Protein AF-A0A9D6D8W1-F1 (afdb_monomer_lite)

Structure (mmCIF, N/CA/C/O backbone):
data_AF-A0A9D6D8W1-F1
#
_entry.id   AF-A0A9D6D8W1-F1
#
loop_
_atom_site.group_PDB
_atom_site.id
_atom_site.type_symbol
_atom_site.label_atom_id
_atom_site.label_alt_id
_atom_site.label_comp_id
_atom_site.label_asym_id
_atom_site.label_entity_id
_atom_site.label_seq_id
_atom_site.pdbx_PDB_ins_code
_atom_site.Cartn_x
_atom_site.Cartn_y
_atom_site.Cartn_z
_atom_site.occupancy
_atom_site.B_iso_or_equiv
_atom_site.auth_seq_id
_atom_site.auth_comp_id
_atom_site.auth_asym_id
_atom_site.auth_atom_id
_atom_site.pdbx_PDB_model_num
ATOM 1 N N . MET A 1 1 ? -18.376 -42.087 50.153 1.00 39.06 1 MET A N 1
ATOM 2 C CA . MET A 1 1 ? -19.157 -41.257 49.216 1.00 39.06 1 MET A CA 1
ATOM 3 C C . MET A 1 1 ? -18.268 -40.085 48.839 1.00 39.06 1 MET A C 1
ATOM 5 O O . MET A 1 1 ? -18.108 -39.177 49.639 1.00 39.06 1 MET A O 1
ATOM 9 N N . ILE A 1 2 ? -17.552 -40.204 47.722 1.00 37.84 2 ILE A N 1
ATOM 10 C CA . ILE A 1 2 ? -16.638 -39.169 47.225 1.00 37.84 2 ILE A CA 1
ATOM 11 C C . ILE A 1 2 ? -17.483 -38.276 46.315 1.00 37.84 2 ILE A C 1
ATOM 13 O O . ILE A 1 2 ? -18.074 -38.780 45.363 1.00 37.84 2 ILE A O 1
ATOM 17 N N . LEU A 1 3 ? -17.624 -36.995 46.659 1.00 34.16 3 LEU A N 1
ATOM 18 C CA . LEU A 1 3 ? -18.275 -36.016 45.788 1.00 34.16 3 LEU A CA 1
ATOM 19 C C . LEU A 1 3 ? -17.386 -35.803 44.550 1.00 34.16 3 LEU A C 1
ATOM 21 O O . LEU A 1 3 ? -16.168 -35.697 44.713 1.00 34.16 3 LEU A O 1
ATOM 25 N N . PRO A 1 4 ? -17.947 -35.756 43.329 1.00 47.09 4 PRO A N 1
ATOM 26 C CA . PRO A 1 4 ? -17.159 -35.458 42.145 1.00 47.09 4 PRO A CA 1
ATOM 27 C C . PRO A 1 4 ? -16.649 -34.020 42.254 1.00 47.09 4 PRO A C 1
ATOM 29 O O . PRO A 1 4 ? -17.411 -33.111 42.586 1.00 47.09 4 PRO A O 1
ATOM 32 N N . GLN A 1 5 ? -15.355 -33.822 41.994 1.00 41.88 5 GLN A N 1
ATOM 33 C CA . GLN A 1 5 ? -14.820 -32.492 41.740 1.00 41.88 5 GLN A CA 1
ATOM 34 C C . GLN A 1 5 ? -15.639 -31.901 40.593 1.00 41.88 5 GLN A C 1
ATOM 36 O O . GLN A 1 5 ? -15.638 -32.446 39.489 1.00 41.88 5 GLN A O 1
ATOM 41 N N . ALA A 1 6 ? -16.383 -30.829 40.870 1.00 46.06 6 ALA A N 1
ATOM 42 C CA . ALA A 1 6 ? -16.875 -29.970 39.814 1.00 46.06 6 ALA A CA 1
ATOM 43 C C . ALA A 1 6 ? -15.648 -29.602 38.979 1.00 46.06 6 ALA A C 1
ATOM 45 O O . ALA A 1 6 ? -14.686 -29.052 39.519 1.00 46.06 6 ALA A O 1
ATOM 46 N N . MET A 1 7 ? -15.645 -29.982 37.701 1.00 43.41 7 MET A N 1
ATOM 47 C CA . MET A 1 7 ? -14.705 -29.398 36.761 1.00 43.41 7 MET A CA 1
ATOM 48 C C . MET A 1 7 ? -14.951 -27.898 36.841 1.00 43.41 7 MET A C 1
ATOM 50 O O . MET A 1 7 ? -16.016 -27.428 36.445 1.00 43.41 7 MET A O 1
ATOM 54 N N . LEU A 1 8 ? -14.018 -27.176 37.458 1.00 40.78 8 LEU A N 1
ATOM 55 C CA . LEU A 1 8 ? -13.966 -25.732 37.371 1.00 40.78 8 LEU A CA 1
ATOM 56 C C . LEU A 1 8 ? -13.726 -25.454 35.890 1.00 40.78 8 LEU A C 1
ATOM 58 O O . LEU A 1 8 ? -12.594 -25.510 35.417 1.00 40.78 8 LEU A O 1
ATOM 62 N N . THR A 1 9 ? -14.801 -25.247 35.133 1.00 52.69 9 THR A N 1
ATOM 63 C CA . THR A 1 9 ? -14.695 -24.463 33.909 1.00 52.69 9 THR A CA 1
ATOM 64 C C . THR A 1 9 ? -14.009 -23.166 34.331 1.00 52.69 9 THR A C 1
ATOM 66 O O . THR A 1 9 ? -14.448 -22.603 35.345 1.00 52.69 9 THR A O 1
ATOM 69 N N . PRO A 1 10 ? -12.934 -22.723 33.655 1.00 57.91 10 PRO A N 1
ATOM 70 C CA . PRO A 1 10 ? -12.349 -21.418 33.933 1.00 57.91 10 PRO A CA 1
ATOM 71 C C . PRO A 1 10 ? -13.487 -20.407 34.058 1.00 57.91 10 PRO A C 1
ATOM 73 O O . PRO A 1 10 ? -14.422 -20.432 33.251 1.00 57.91 10 PRO A O 1
ATOM 76 N N . SER A 1 11 ? -13.500 -19.629 35.140 1.00 72.81 11 SER A N 1
ATOM 77 C CA . SER A 1 11 ? -14.512 -18.590 35.282 1.00 72.81 11 SER A CA 1
ATOM 78 C C . SER A 1 11 ? -14.342 -17.639 34.108 1.00 72.81 11 SER A C 1
ATOM 80 O O . SER A 1 11 ? -13.268 -17.072 33.970 1.00 72.81 11 SER A O 1
ATOM 82 N N . ALA A 1 12 ? -15.375 -17.505 33.279 1.00 80.31 12 ALA A N 1
ATOM 83 C CA . ALA A 1 12 ? -15.397 -16.517 32.212 1.00 80.31 12 ALA A CA 1
ATOM 84 C C . ALA A 1 12 ? -15.215 -15.120 32.813 1.00 80.31 12 ALA A C 1
ATOM 86 O O . ALA A 1 12 ? -15.995 -14.723 33.695 1.00 80.31 12 ALA A O 1
ATOM 87 N N . ASP A 1 13 ? -14.232 -14.374 32.326 1.00 92.00 13 ASP A N 1
ATOM 88 C CA . ASP A 1 13 ? -14.091 -12.967 32.647 1.00 92.00 13 ASP A CA 1
ATOM 89 C C . ASP A 1 13 ? -15.304 -12.232 32.074 1.00 92.00 13 ASP A C 1
ATOM 91 O O . ASP A 1 13 ? -15.640 -12.319 30.891 1.00 92.00 13 ASP A O 1
ATOM 95 N N . THR A 1 14 ? -16.054 -11.594 32.977 1.00 94.06 14 THR A N 1
ATOM 96 C CA . THR A 1 14 ? -17.388 -11.069 32.680 1.00 94.06 14 THR A CA 1
ATOM 97 C C . THR A 1 14 ? -17.498 -9.603 33.072 1.00 94.06 14 THR A C 1
ATOM 99 O O . THR A 1 14 ? -17.415 -9.266 34.256 1.00 94.06 14 THR A O 1
ATOM 102 N N . ILE A 1 15 ? -17.796 -8.742 32.098 1.00 95.50 15 ILE A N 1
ATOM 103 C CA . ILE A 1 15 ? -18.255 -7.370 32.352 1.00 95.50 15 ILE A CA 1
ATOM 104 C C . ILE A 1 15 ? -19.778 -7.386 32.513 1.00 95.50 15 ILE A C 1
ATOM 106 O O . ILE A 1 15 ? -20.491 -7.984 31.709 1.00 95.50 15 ILE A O 1
ATOM 110 N N . ARG A 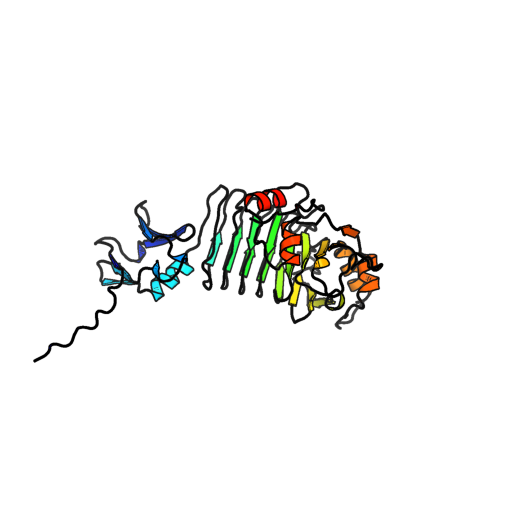1 16 ? -20.295 -6.717 33.550 1.00 96.38 16 ARG A N 1
ATOM 111 C CA . ARG A 1 16 ? -21.740 -6.596 33.797 1.00 96.38 16 ARG A CA 1
ATOM 112 C C . ARG A 1 16 ? -22.175 -5.141 33.787 1.00 96.38 16 ARG A C 1
ATOM 114 O O . ARG A 1 16 ? -21.748 -4.372 34.649 1.00 96.38 16 ARG A O 1
ATOM 121 N N . PHE A 1 17 ? -23.069 -4.793 32.868 1.00 96.69 17 PHE A N 1
ATOM 122 C CA . PHE A 1 17 ? -23.717 -3.487 32.849 1.00 96.69 17 PHE A CA 1
ATOM 123 C C . PHE A 1 17 ? -24.958 -3.482 33.747 1.00 96.69 17 PHE A C 1
ATOM 125 O O . PHE A 1 17 ? -25.746 -4.431 33.781 1.00 96.69 17 PHE A O 1
ATOM 132 N N . GLY A 1 18 ? -25.100 -2.408 34.527 1.00 94.69 18 GLY A N 1
ATOM 133 C CA . GLY A 1 18 ? -26.212 -2.222 35.457 1.00 94.69 18 GLY A CA 1
ATOM 134 C C . GLY A 1 18 ? -27.537 -1.899 34.763 1.00 94.69 18 GLY A C 1
ATOM 135 O O . GLY A 1 18 ? -27.611 -1.710 33.551 1.00 94.69 18 GLY A O 1
ATOM 136 N N . ALA A 1 19 ? -28.609 -1.810 35.554 1.00 94.62 19 ALA A N 1
ATOM 137 C CA . ALA A 1 19 ? -29.924 -1.426 35.046 1.00 94.62 19 ALA A CA 1
ATOM 138 C C . ALA A 1 19 ? -29.887 -0.049 34.358 1.00 94.62 19 ALA A C 1
ATOM 140 O O . ALA A 1 19 ? -29.272 0.884 34.872 1.00 94.62 19 ALA A O 1
ATOM 141 N N . GLY A 1 20 ? -30.592 0.077 33.229 1.00 93.62 20 GLY A N 1
ATOM 142 C CA . GLY A 1 20 ? -30.650 1.312 32.437 1.00 93.62 20 GLY A CA 1
ATOM 143 C C . GLY A 1 20 ? -29.596 1.424 31.333 1.00 93.62 20 GLY A C 1
ATOM 144 O O . GLY A 1 20 ? -29.581 2.442 30.654 1.00 93.62 20 GLY A O 1
ATOM 145 N N . ILE A 1 21 ? -28.755 0.401 31.150 1.00 96.38 21 ILE A N 1
ATOM 146 C CA . ILE A 1 21 ? -27.806 0.286 30.039 1.00 96.38 21 ILE A CA 1
ATOM 147 C C . ILE A 1 21 ? -28.130 -1.015 29.298 1.00 96.38 21 ILE A C 1
ATOM 149 O O . ILE A 1 21 ? -27.929 -2.107 29.836 1.00 96.38 21 ILE A O 1
ATOM 153 N N . ALA A 1 22 ? -28.689 -0.903 28.099 1.00 96.44 22 ALA A N 1
ATOM 154 C CA . ALA A 1 22 ? -28.981 -2.023 27.213 1.00 96.44 22 ALA A CA 1
ATOM 155 C C . ALA A 1 22 ? -27.803 -2.305 26.270 1.00 96.44 22 ALA A C 1
ATOM 157 O O . ALA A 1 22 ? -26.932 -1.464 26.062 1.00 96.44 22 ALA A O 1
ATOM 158 N N . ALA A 1 23 ? -27.809 -3.474 25.624 1.00 95.38 23 ALA A N 1
ATOM 159 C CA . ALA A 1 23 ? -26.795 -3.823 24.626 1.00 95.38 23 ALA A CA 1
ATOM 160 C C . ALA A 1 23 ? -26.718 -2.819 23.463 1.00 95.38 23 ALA A C 1
ATOM 162 O O . ALA A 1 23 ? -25.637 -2.549 22.952 1.00 95.38 23 ALA A O 1
ATOM 163 N N . SER A 1 24 ? -27.852 -2.230 23.072 1.00 95.38 24 SER A N 1
ATOM 164 C CA . SER A 1 24 ? -27.919 -1.181 22.045 1.00 95.38 24 SER A CA 1
ATOM 165 C C . SER A 1 24 ? -27.318 0.157 22.477 1.00 95.38 24 SER A C 1
ATOM 167 O O . SER A 1 24 ? -27.093 1.024 21.635 1.00 95.38 24 SER A O 1
ATOM 169 N N . ASP A 1 25 ? -27.084 0.342 23.775 1.00 96.31 25 ASP A N 1
ATOM 170 C CA . ASP A 1 25 ? -26.505 1.567 24.321 1.00 96.31 25 ASP A CA 1
ATOM 171 C C . ASP A 1 25 ? -24.973 1.512 24.326 1.00 96.31 25 ASP A C 1
ATOM 173 O O . ASP A 1 25 ? -24.342 2.491 24.708 1.00 96.31 25 ASP A O 1
ATOM 177 N N . ILE A 1 26 ? -2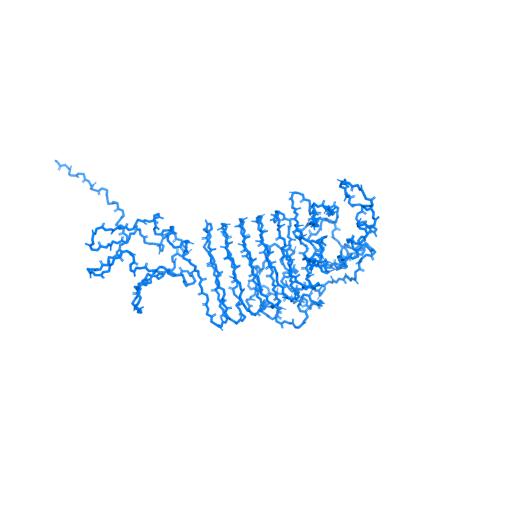4.372 0.392 23.907 1.00 95.69 26 ILE A N 1
ATOM 178 C CA . ILE A 1 26 ? -22.925 0.188 23.906 1.00 95.69 26 ILE A CA 1
ATOM 179 C C . ILE A 1 26 ? -22.377 0.221 22.480 1.00 95.69 26 ILE A C 1
ATOM 181 O O . ILE A 1 26 ? -22.837 -0.521 21.611 1.00 95.69 26 ILE A O 1
ATOM 185 N N . THR A 1 27 ? -21.342 1.032 22.270 1.00 92.19 27 THR A N 1
ATOM 186 C CA . THR A 1 27 ? -20.512 1.020 21.058 1.00 92.19 27 THR A CA 1
ATOM 187 C C . THR A 1 27 ? -19.107 0.558 21.418 1.00 92.19 27 THR A C 1
ATOM 189 O O . THR A 1 27 ? -18.551 0.988 22.429 1.00 92.19 27 THR A O 1
ATOM 192 N N . LEU A 1 28 ? -18.536 -0.321 20.593 1.00 92.31 28 LEU A N 1
ATOM 193 C CA . LEU A 1 28 ? -17.14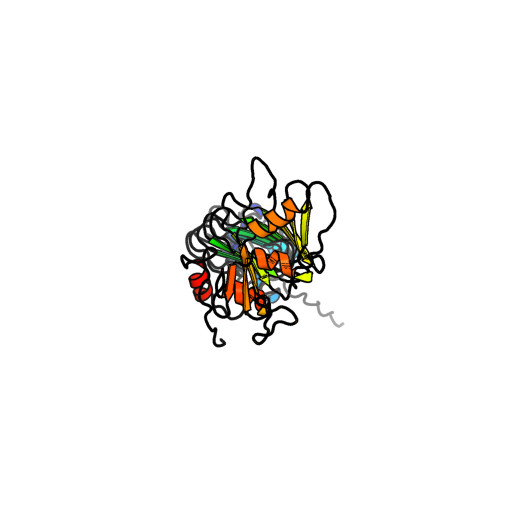1 -0.725 20.721 1.00 92.31 28 LEU A CA 1
ATOM 194 C C . LEU A 1 28 ? -16.271 0.177 19.849 1.00 92.31 28 LEU A C 1
ATOM 196 O O . LEU A 1 28 ? -16.602 0.426 18.691 1.00 92.31 28 LEU A O 1
ATOM 200 N N . THR A 1 29 ? -15.153 0.632 20.400 1.00 87.75 29 THR A N 1
ATOM 201 C CA . THR A 1 29 ? -14.099 1.324 19.653 1.00 87.75 29 THR A CA 1
ATOM 202 C C . THR A 1 29 ? -12.757 0.666 19.926 1.00 87.75 29 THR A C 1
ATOM 204 O O . THR A 1 29 ? -12.520 0.119 21.008 1.00 87.75 29 THR A O 1
ATOM 207 N N . ARG A 1 30 ? -11.875 0.700 18.927 1.00 87.44 30 ARG A N 1
ATOM 208 C CA . ARG A 1 30 ? -10.495 0.230 19.051 1.00 87.44 30 ARG A CA 1
ATOM 209 C C . ARG A 1 30 ? -9.561 1.421 19.194 1.00 87.44 30 ARG A C 1
ATOM 211 O O . ARG A 1 30 ? -9.726 2.419 18.496 1.00 87.44 30 ARG A O 1
ATOM 218 N N . ASN A 1 31 ? -8.580 1.292 20.078 1.00 79.88 31 ASN A N 1
ATOM 219 C CA . ASN A 1 31 ? -7.475 2.234 20.207 1.00 79.88 31 ASN A CA 1
ATOM 220 C C . ASN A 1 31 ? -6.175 1.436 20.342 1.00 79.88 31 ASN A C 1
ATOM 222 O O . ASN A 1 31 ? -5.885 0.878 21.404 1.00 79.88 31 ASN A O 1
ATOM 226 N N . GLY A 1 32 ? -5.440 1.308 19.236 1.00 78.44 32 GLY A N 1
ATOM 227 C CA . GLY A 1 32 ? -4.345 0.349 19.123 1.00 78.44 32 GLY A CA 1
ATOM 228 C C . GLY A 1 32 ? -4.807 -1.068 19.487 1.00 78.44 32 GLY A C 1
ATOM 229 O O . GLY A 1 32 ? -5.759 -1.609 18.917 1.00 78.44 32 GLY A O 1
ATOM 230 N N . MET A 1 33 ? -4.159 -1.657 20.491 1.00 83.62 33 MET A N 1
ATOM 231 C CA . MET A 1 33 ? -4.457 -3.015 20.960 1.00 83.62 33 MET A CA 1
ATOM 232 C C . MET A 1 33 ? -5.580 -3.083 22.000 1.00 83.62 33 MET A C 1
ATOM 234 O O . MET A 1 33 ? -5.946 -4.185 22.405 1.00 83.62 33 MET A O 1
ATOM 238 N N . ASP A 1 34 ? -6.132 -1.947 22.422 1.00 89.19 34 ASP A N 1
ATOM 239 C CA . ASP A 1 34 ? -7.185 -1.873 23.432 1.00 89.19 34 ASP A CA 1
ATOM 240 C C . ASP A 1 34 ? -8.576 -1.789 22.782 1.00 89.19 34 ASP A C 1
ATOM 242 O O . ASP A 1 34 ? -8.763 -1.172 21.729 1.00 89.19 34 ASP A O 1
ATOM 246 N N . VAL A 1 35 ? -9.576 -2.362 23.455 1.00 91.75 35 VAL A N 1
ATOM 247 C CA . VAL A 1 35 ? -10.995 -2.267 23.079 1.00 91.75 35 VAL A CA 1
ATOM 248 C C . VAL A 1 35 ? -11.744 -1.514 24.170 1.00 91.75 35 VAL A C 1
ATOM 250 O O . VAL A 1 35 ? -11.711 -1.906 25.336 1.00 91.75 35 VAL A O 1
ATOM 253 N N . ALA A 1 36 ? -12.456 -0.452 23.809 1.00 93.19 36 ALA A N 1
ATOM 254 C CA . ALA A 1 36 ? -13.320 0.285 24.723 1.00 93.19 36 ALA A CA 1
ATOM 255 C C . ALA A 1 36 ? -14.797 -0.016 24.445 1.00 93.19 36 ALA A C 1
ATOM 257 O O . ALA A 1 36 ? -15.242 0.014 23.303 1.00 93.19 36 ALA A O 1
ATOM 258 N N . LEU A 1 37 ? -15.564 -0.281 25.504 1.00 95.25 37 LEU A N 1
ATOM 259 C CA . LEU A 1 37 ? -17.022 -0.366 25.489 1.00 95.25 37 LEU A CA 1
ATOM 260 C C . LEU A 1 37 ? -17.559 0.960 26.031 1.00 95.25 37 LEU A C 1
ATOM 262 O O . LEU A 1 37 ? -17.567 1.168 27.248 1.00 95.25 37 LEU A O 1
ATOM 266 N N . GLY A 1 38 ? -17.955 1.859 25.132 1.00 94.81 38 GLY A N 1
ATOM 267 C CA . GLY A 1 38 ? -18.480 3.183 25.465 1.00 94.81 38 GLY A CA 1
ATOM 268 C C . GLY A 1 38 ? -20.003 3.198 25.556 1.00 94.81 38 GLY A C 1
ATOM 269 O O . GLY A 1 38 ? -20.679 2.540 24.763 1.00 94.81 38 GLY A O 1
ATOM 270 N N . ILE A 1 39 ? -20.544 3.964 26.505 1.00 96.69 39 ILE A N 1
ATOM 271 C CA . ILE A 1 39 ? -21.989 4.186 26.627 1.00 96.69 39 ILE A CA 1
ATOM 272 C C . ILE A 1 39 ? -22.396 5.351 25.716 1.00 96.69 39 ILE A C 1
ATOM 274 O O . ILE A 1 39 ? -21.917 6.479 25.846 1.00 96.69 39 ILE A O 1
ATOM 278 N N . ASN A 1 40 ? -23.313 5.080 24.793 1.00 94.94 40 ASN A N 1
ATOM 279 C CA . ASN A 1 40 ? -23.779 6.030 23.794 1.00 94.94 40 ASN A CA 1
ATOM 280 C C . ASN A 1 40 ? -24.353 7.297 24.447 1.00 94.94 40 ASN A C 1
ATOM 282 O O . ASN A 1 40 ? -25.254 7.243 25.284 1.00 94.94 40 ASN A O 1
ATOM 286 N N . GLY A 1 41 ? -23.848 8.458 24.026 1.00 94.38 41 GLY A N 1
ATOM 287 C CA . GLY A 1 41 ? -24.281 9.759 24.541 1.00 94.38 41 GLY A CA 1
ATOM 288 C C . GLY A 1 41 ? -23.619 10.190 25.855 1.00 94.38 41 GLY A C 1
ATOM 289 O O . GLY A 1 41 ? -23.993 11.238 26.385 1.00 94.38 41 GLY A O 1
ATOM 290 N N . THR A 1 42 ? -22.639 9.439 26.372 1.00 95.38 42 THR A N 1
ATOM 291 C CA . THR A 1 42 ? -21.830 9.827 27.541 1.00 95.38 42 THR A CA 1
ATOM 292 C C . THR A 1 42 ? -20.327 9.689 27.253 1.00 95.38 42 THR A C 1
ATOM 294 O O . THR A 1 42 ? -19.924 9.349 26.143 1.00 95.38 42 THR A O 1
ATOM 297 N N . THR A 1 43 ? -19.482 10.011 28.238 1.00 93.19 43 THR A N 1
ATOM 298 C CA . THR A 1 43 ? -18.025 9.765 28.203 1.00 93.19 43 THR A CA 1
ATOM 299 C C . THR A 1 43 ? -17.621 8.515 28.988 1.00 93.19 43 THR A C 1
ATOM 301 O O . THR A 1 43 ? -16.433 8.256 29.164 1.00 93.19 43 THR A O 1
ATOM 304 N N . ASP A 1 44 ? -18.591 7.788 29.541 1.00 95.44 44 ASP A N 1
ATOM 305 C CA . ASP A 1 44 ? -18.322 6.621 30.372 1.00 95.44 44 ASP A CA 1
ATOM 306 C C . ASP A 1 44 ? -17.956 5.432 29.484 1.00 95.44 44 ASP A C 1
ATOM 308 O O . ASP A 1 44 ? -18.669 5.104 28.531 1.00 95.44 44 ASP A O 1
ATOM 312 N N . GLN A 1 45 ? -16.855 4.760 29.818 1.00 95.69 45 GLN A N 1
ATOM 313 C CA . GLN A 1 45 ? -16.393 3.583 29.094 1.00 95.69 45 GLN A CA 1
ATOM 314 C C . GLN A 1 45 ? -15.693 2.581 30.011 1.00 95.69 45 GLN A C 1
ATOM 316 O O . GLN A 1 45 ? -15.144 2.941 31.055 1.00 95.69 45 GLN A O 1
ATOM 321 N N . VAL A 1 46 ? -15.664 1.325 29.572 1.00 96.00 46 VAL A N 1
ATOM 322 C CA . VAL A 1 46 ? -14.780 0.290 30.118 1.00 96.00 46 VAL A CA 1
ATOM 323 C C . VAL A 1 46 ? -13.773 -0.094 29.045 1.00 96.00 46 VAL A C 1
ATOM 325 O O . VAL A 1 46 ? -14.170 -0.467 27.946 1.00 96.00 46 VAL A O 1
ATOM 328 N N . THR A 1 47 ? -12.482 -0.015 29.358 1.00 94.69 47 THR A N 1
ATOM 329 C CA . THR A 1 47 ? -11.406 -0.391 28.432 1.00 94.69 47 THR A CA 1
ATOM 330 C C . THR A 1 47 ? -10.828 -1.747 28.815 1.00 94.69 47 THR A C 1
ATOM 332 O O . THR A 1 47 ? -10.418 -1.953 29.958 1.00 94.69 47 THR A O 1
ATOM 335 N N . ILE A 1 48 ? -10.787 -2.655 27.847 1.00 94.31 48 ILE A N 1
ATOM 336 C CA . ILE A 1 48 ? -10.100 -3.941 27.915 1.00 94.31 48 ILE A CA 1
ATOM 337 C C . ILE A 1 48 ? -8.752 -3.753 27.229 1.00 94.31 48 ILE A C 1
ATOM 339 O O . ILE A 1 48 ? -8.689 -3.458 26.034 1.00 94.31 48 ILE A O 1
ATOM 343 N N . GLN A 1 49 ? -7.682 -3.872 28.006 1.00 92.56 49 GLN A N 1
ATOM 344 C CA . GLN A 1 49 ? -6.339 -3.586 27.524 1.00 92.56 49 GLN A CA 1
ATOM 345 C C . GLN A 1 49 ? -5.743 -4.779 26.784 1.00 92.56 49 GLN A C 1
ATOM 347 O O . GLN A 1 49 ? -5.906 -5.919 27.213 1.00 92.56 49 GLN A O 1
ATOM 352 N N . SER A 1 50 ? -4.987 -4.500 25.723 1.00 89.38 50 SER A N 1
ATOM 353 C CA . SER A 1 50 ? -4.226 -5.490 24.955 1.00 89.38 50 SER A CA 1
ATOM 354 C C . SER A 1 50 ? -5.071 -6.616 24.346 1.00 89.38 50 SER A C 1
ATOM 356 O O . SER A 1 50 ? -4.537 -7.682 24.062 1.00 89.38 50 SER A O 1
ATOM 358 N N . TRP A 1 51 ? -6.362 -6.384 24.084 1.00 89.81 51 TRP A N 1
ATOM 359 C CA . TRP A 1 51 ? -7.260 -7.324 23.396 1.00 89.81 51 TRP A CA 1
ATOM 360 C C . TRP A 1 51 ? -6.635 -7.931 22.129 1.00 89.81 51 TRP A C 1
ATOM 362 O O . TRP A 1 51 ? -6.744 -9.137 21.876 1.00 89.81 51 TRP A O 1
ATOM 372 N N . GLY A 1 52 ? -5.968 -7.093 21.329 1.00 84.19 52 GLY A N 1
ATOM 373 C CA . GLY A 1 52 ? -5.305 -7.506 20.092 1.00 84.19 52 GLY A CA 1
ATOM 374 C C . GLY A 1 52 ? -4.070 -8.390 20.299 1.00 84.19 52 GLY A C 1
ATOM 375 O O . GLY A 1 52 ? -3.650 -9.067 19.367 1.00 84.19 52 GLY A O 1
ATOM 376 N N . ALA A 1 53 ? -3.483 -8.425 21.503 1.00 84.50 53 ALA A N 1
ATOM 377 C CA . ALA A 1 53 ? -2.211 -9.110 21.769 1.00 84.50 53 ALA A CA 1
ATOM 378 C C . ALA A 1 53 ? -2.348 -10.638 21.905 1.00 84.50 53 ALA A C 1
ATOM 380 O O . ALA A 1 53 ? -1.345 -11.348 21.976 1.00 84.50 53 ALA A O 1
ATOM 381 N N . GLY A 1 54 ? -3.579 -11.152 21.942 1.00 81.62 54 GLY A N 1
ATOM 382 C CA . GLY A 1 54 ? -3.872 -12.582 21.950 1.00 81.62 54 GLY A CA 1
ATOM 383 C C . GLY A 1 54 ? -5.037 -12.944 22.864 1.00 81.62 54 GLY A C 1
ATOM 384 O O . GLY A 1 54 ? -5.538 -12.120 23.625 1.00 81.62 54 GLY A O 1
ATOM 385 N N . ASN A 1 55 ? -5.455 -14.209 22.803 1.00 85.00 55 ASN A N 1
ATOM 386 C CA . ASN A 1 55 ? -6.635 -14.700 23.524 1.00 85.00 55 ASN A CA 1
ATOM 387 C C . ASN A 1 55 ? -6.550 -14.522 25.048 1.00 85.00 55 ASN A C 1
ATOM 389 O O . ASN A 1 55 ? -7.583 -14.344 25.679 1.00 85.00 55 ASN A O 1
ATOM 393 N N . ASP A 1 56 ? -5.343 -14.514 25.621 1.00 88.06 56 ASP A N 1
ATOM 394 C CA . ASP A 1 56 ? -5.123 -14.365 27.068 1.00 88.06 56 ASP A CA 1
ATOM 395 C C . ASP A 1 56 ? -5.484 -12.964 27.609 1.00 88.06 56 ASP A C 1
ATOM 397 O O . ASP A 1 56 ? -5.542 -12.769 28.821 1.00 88.06 56 ASP A O 1
ATOM 401 N N . TYR A 1 57 ? -5.712 -11.987 26.724 1.00 89.50 57 TYR A N 1
ATOM 402 C CA . TYR A 1 57 ? -6.063 -10.602 27.066 1.00 89.50 57 TYR A CA 1
ATOM 403 C C . TYR A 1 57 ? -7.531 -10.261 26.775 1.00 89.50 57 TYR A C 1
ATOM 405 O O . TYR A 1 57 ? -7.966 -9.125 26.981 1.00 89.50 57 TYR A O 1
ATOM 413 N N . ARG A 1 58 ? -8.299 -11.220 26.248 1.00 91.38 58 ARG A N 1
ATOM 414 C CA . ARG A 1 58 ? -9.706 -11.031 25.879 1.00 91.38 58 ARG A CA 1
ATOM 415 C C . ARG A 1 58 ? -10.609 -11.371 27.065 1.00 91.38 58 ARG A C 1
ATOM 417 O O . ARG A 1 58 ? -10.190 -12.030 28.006 1.00 91.38 58 ARG A O 1
ATOM 424 N N . ILE A 1 59 ? -11.858 -10.913 27.008 1.00 93.56 59 ILE A N 1
ATOM 425 C CA . ILE A 1 59 ? -12.912 -11.345 27.938 1.00 93.56 59 ILE A CA 1
ATOM 426 C C . ILE A 1 59 ? -13.884 -12.277 27.223 1.00 93.56 59 ILE A C 1
ATOM 428 O O . ILE A 1 59 ? -14.159 -12.114 26.031 1.00 93.56 59 ILE A O 1
ATOM 432 N N . GLU A 1 60 ? -14.460 -13.231 27.948 1.00 94.31 60 GLU A N 1
ATOM 433 C CA . GLU A 1 60 ? -15.368 -14.207 27.343 1.00 94.31 60 GLU A CA 1
ATOM 434 C C . GLU A 1 60 ? -16.828 -13.752 27.341 1.00 94.31 60 GLU A C 1
ATOM 436 O O . GLU A 1 60 ? -17.661 -14.396 26.688 1.00 94.31 60 GLU A O 1
ATOM 441 N N . ARG A 1 61 ? -17.181 -12.708 28.110 1.00 95.44 61 ARG A N 1
ATOM 442 C CA . ARG A 1 61 ? -18.592 -12.381 28.328 1.00 95.44 61 ARG A CA 1
ATOM 443 C C . ARG A 1 61 ? -18.889 -10.926 28.695 1.00 95.44 61 ARG A C 1
ATOM 445 O O . ARG A 1 61 ? -18.266 -10.337 29.576 1.00 95.44 61 ARG A O 1
ATOM 452 N N . VAL A 1 62 ? -19.956 -10.391 28.104 1.00 97.19 62 VAL A N 1
ATOM 453 C CA . VAL A 1 62 ? -20.634 -9.166 28.564 1.00 97.19 62 VAL A CA 1
ATOM 454 C C . VAL A 1 62 ? -22.084 -9.504 28.891 1.00 97.19 62 VAL A C 1
ATOM 456 O O . VAL A 1 62 ? -22.748 -10.172 28.103 1.00 97.19 62 VAL A O 1
ATOM 459 N N . GLU A 1 63 ? -22.586 -9.059 30.042 1.00 96.94 63 GLU A N 1
ATOM 460 C CA . GLU A 1 63 ? -23.974 -9.279 30.474 1.00 96.94 63 GLU A CA 1
ATOM 461 C C . GLU A 1 63 ? -24.696 -7.960 30.762 1.00 96.94 63 GLU A C 1
ATOM 463 O O . GLU A 1 63 ? -24.123 -7.025 31.331 1.00 96.94 63 GLU A O 1
ATOM 468 N N . PHE A 1 64 ? -25.985 -7.933 30.430 1.00 97.25 64 PHE A N 1
ATOM 469 C CA . PHE A 1 64 ? -26.886 -6.808 30.652 1.00 97.25 64 PHE A CA 1
ATOM 470 C C . PHE A 1 64 ? -27.998 -7.180 31.640 1.00 97.25 64 PHE A C 1
ATOM 472 O O . PHE A 1 64 ? -28.352 -8.349 31.816 1.00 97.25 64 PHE A O 1
ATOM 479 N N . ALA A 1 65 ? -28.567 -6.172 32.304 1.00 96.50 65 ALA A N 1
ATOM 480 C CA . ALA A 1 65 ? -29.565 -6.369 33.358 1.00 96.50 65 ALA A CA 1
ATOM 481 C C . ALA A 1 65 ? -30.893 -6.989 32.870 1.00 96.50 65 ALA A C 1
ATOM 483 O O . ALA A 1 65 ? -31.644 -7.533 33.680 1.00 96.50 65 ALA A O 1
ATOM 484 N N . ASP A 1 66 ? -31.188 -6.912 31.570 1.00 93.81 66 ASP A N 1
ATOM 485 C CA . ASP A 1 66 ? -32.362 -7.519 30.929 1.00 93.81 66 ASP A CA 1
ATOM 486 C C . ASP A 1 66 ? -32.165 -9.006 30.568 1.00 93.81 66 ASP A C 1
ATOM 488 O O . ASP A 1 66 ? -33.098 -9.661 30.098 1.00 93.81 66 ASP A O 1
ATOM 492 N N . GLY A 1 67 ? -30.973 -9.554 30.823 1.00 92.69 67 GLY A N 1
ATOM 493 C CA . GLY A 1 67 ? -30.602 -10.930 30.507 1.00 92.69 67 GLY A CA 1
ATOM 494 C C . GLY A 1 67 ? -29.977 -11.110 29.123 1.00 92.69 67 GLY A C 1
ATOM 495 O O . GLY A 1 67 ? -29.582 -12.232 28.799 1.00 92.69 67 GLY A O 1
ATOM 496 N N . ALA A 1 68 ? -29.851 -10.047 28.320 1.00 95.50 68 ALA A N 1
ATOM 497 C CA . ALA A 1 68 ? -29.027 -10.088 27.120 1.00 95.50 68 ALA A CA 1
ATOM 498 C C . ALA A 1 68 ? -27.555 -10.316 27.498 1.00 95.50 68 ALA A C 1
ATOM 500 O O . ALA A 1 68 ? -27.076 -9.867 28.544 1.00 95.50 68 ALA A O 1
ATOM 501 N N . ALA A 1 69 ? -26.828 -11.025 26.640 1.00 95.25 69 ALA A N 1
ATOM 502 C CA . ALA A 1 69 ? -25.407 -11.260 26.822 1.00 95.25 69 ALA A CA 1
ATOM 503 C C . ALA A 1 69 ? -24.707 -11.389 25.473 1.00 95.25 69 ALA A C 1
ATOM 505 O O . ALA A 1 69 ? -25.296 -11.892 24.515 1.00 95.25 69 ALA A O 1
ATOM 506 N N . TRP A 1 70 ? -23.446 -10.976 25.438 1.00 96.38 70 TRP A N 1
ATOM 507 C CA . TRP A 1 70 ? -22.517 -11.284 24.359 1.00 96.38 70 TRP A CA 1
ATOM 508 C C . TRP A 1 70 ? -21.549 -12.350 24.854 1.00 96.38 70 TRP A C 1
ATOM 510 O O . TRP A 1 70 ? -20.975 -12.214 25.938 1.00 96.38 70 TRP A O 1
ATOM 520 N N . ASP A 1 71 ? -21.407 -13.426 24.087 1.00 94.62 71 ASP A N 1
ATOM 521 C CA . ASP A 1 71 ? -20.367 -14.427 24.307 1.00 94.62 71 ASP A CA 1
ATOM 522 C C . ASP A 1 71 ? -19.070 -14.045 23.577 1.00 94.62 71 ASP A C 1
ATOM 524 O O . ASP A 1 71 ? -19.025 -13.059 22.841 1.00 94.62 71 ASP A O 1
ATOM 528 N N . ALA A 1 72 ? -18.011 -14.829 23.776 1.00 90.81 72 ALA A N 1
ATOM 529 C CA . ALA A 1 72 ? -16.704 -14.579 23.174 1.00 90.81 72 ALA A CA 1
ATOM 530 C C . ALA A 1 72 ? -16.759 -14.460 21.640 1.00 90.81 72 ALA A C 1
ATOM 532 O O . ALA A 1 72 ? -16.077 -13.615 21.066 1.00 90.81 72 ALA A O 1
ATOM 533 N N . ALA A 1 73 ? -17.586 -15.267 20.967 1.00 90.38 73 ALA A N 1
ATOM 534 C CA . ALA A 1 73 ? -17.698 -15.238 19.510 1.00 90.38 73 ALA A CA 1
ATOM 535 C C . ALA A 1 73 ? -18.413 -13.968 19.030 1.00 90.38 73 ALA A C 1
ATOM 537 O O . ALA A 1 73 ? -17.987 -13.339 18.061 1.00 90.38 73 ALA A O 1
ATOM 538 N N . GLN A 1 74 ? -19.479 -13.565 19.723 1.00 93.12 74 GLN A N 1
ATOM 539 C CA . GLN A 1 74 ? -20.180 -12.324 19.426 1.00 93.12 74 GLN A CA 1
ATOM 540 C C . GLN A 1 74 ? -19.319 -11.097 19.737 1.00 93.12 74 GLN A C 1
ATOM 542 O O . GLN A 1 74 ? -19.293 -10.169 18.935 1.00 93.12 74 GLN A O 1
ATOM 547 N N . LEU A 1 75 ? -18.592 -11.096 20.858 1.00 91.69 75 LEU A N 1
ATOM 548 C CA . LEU A 1 75 ? -17.640 -10.038 21.199 1.00 91.69 75 LEU A CA 1
ATOM 549 C C . LEU A 1 75 ? -16.566 -9.905 20.131 1.00 91.69 75 LEU A C 1
ATOM 551 O O . LEU A 1 75 ? -16.309 -8.800 19.669 1.00 91.69 75 LEU A O 1
ATOM 555 N N . GLN A 1 76 ? -16.008 -11.029 19.687 1.00 87.94 76 GLN A N 1
ATOM 556 C CA . GLN A 1 76 ? -15.033 -11.036 18.612 1.00 87.94 76 GLN A CA 1
ATOM 557 C C . GLN A 1 76 ? -15.593 -10.410 17.332 1.00 87.94 76 GLN A C 1
ATOM 559 O O . GLN A 1 76 ? -14.968 -9.528 16.753 1.00 87.94 76 GLN A O 1
ATOM 564 N N . ALA A 1 77 ? -16.798 -10.809 16.920 1.00 88.44 77 ALA A N 1
ATOM 565 C CA . ALA A 1 77 ? -17.440 -10.243 15.737 1.00 88.44 77 ALA A CA 1
ATOM 566 C C . ALA A 1 77 ? -17.714 -8.734 15.877 1.00 88.44 77 ALA A C 1
ATOM 568 O O . ALA A 1 77 ? -17.556 -7.993 14.910 1.00 88.44 77 ALA A O 1
ATOM 569 N N . LEU A 1 78 ? -18.105 -8.272 17.071 1.00 90.62 78 LEU A N 1
ATOM 570 C CA . LEU A 1 78 ? -18.322 -6.851 17.354 1.00 90.62 78 LEU A CA 1
ATOM 571 C C . LEU A 1 78 ? -17.012 -6.053 17.331 1.00 90.62 78 LEU A C 1
ATOM 573 O O . LEU A 1 78 ? -17.001 -4.947 16.801 1.00 90.62 78 LEU A O 1
ATOM 577 N N . VAL A 1 79 ? -15.920 -6.603 17.872 1.00 89.25 79 VAL A N 1
ATOM 578 C CA . VAL A 1 79 ? -14.595 -5.963 17.867 1.00 89.25 79 VAL A CA 1
ATOM 579 C C . VAL A 1 79 ? -14.021 -5.885 16.456 1.00 89.25 79 VAL A C 1
ATOM 581 O O . VAL A 1 79 ? -13.565 -4.817 16.060 1.00 89.25 79 VAL A O 1
ATOM 584 N N . SER A 1 80 ? -14.065 -6.969 15.679 1.00 83.31 80 SER A N 1
ATOM 585 C CA . SER A 1 80 ? -13.565 -6.963 14.295 1.00 83.31 80 SER A CA 1
ATOM 586 C C . SER A 1 80 ? -14.379 -6.015 13.400 1.00 83.31 80 SER A C 1
ATOM 588 O O . SER A 1 80 ? -13.839 -5.393 12.492 1.00 83.31 80 SER A O 1
ATOM 590 N N . ALA A 1 81 ? -15.674 -5.836 13.683 1.00 85.44 81 ALA A N 1
ATOM 591 C CA . ALA A 1 81 ? -16.510 -4.854 12.992 1.00 85.44 81 ALA A CA 1
ATOM 592 C C . ALA A 1 81 ? -16.299 -3.403 13.472 1.00 85.44 81 ALA A C 1
ATOM 594 O O . ALA A 1 81 ? -16.756 -2.475 12.800 1.00 85.44 81 ALA A O 1
ATOM 595 N N . ALA A 1 82 ? -15.653 -3.188 14.622 1.00 86.75 82 ALA A N 1
ATOM 596 C CA . ALA A 1 82 ? -15.377 -1.856 15.143 1.00 86.75 82 ALA A CA 1
ATOM 597 C C . ALA A 1 82 ? -14.152 -1.256 14.429 1.00 86.75 82 ALA A C 1
ATOM 599 O O . ALA A 1 82 ? -13.073 -1.853 14.476 1.00 86.75 82 ALA A O 1
ATOM 600 N N . PRO A 1 83 ? -14.271 -0.080 13.787 1.00 81.69 83 PRO A N 1
ATOM 601 C CA . PRO A 1 83 ? -13.123 0.564 13.168 1.00 81.69 83 PRO A CA 1
ATOM 602 C C . PRO A 1 83 ? -12.139 1.065 14.235 1.00 81.69 83 PRO A C 1
ATOM 604 O O . PRO A 1 83 ? -12.550 1.551 15.295 1.00 81.69 83 PRO A O 1
ATOM 607 N N . ALA A 1 84 ? -10.842 0.983 13.943 1.00 85.31 84 ALA A N 1
ATOM 608 C CA . ALA A 1 84 ? -9.836 1.777 14.638 1.00 85.31 84 ALA A CA 1
ATOM 609 C C . ALA A 1 84 ? -9.711 3.114 13.902 1.00 85.31 84 ALA A C 1
ATOM 611 O O . ALA A 1 84 ? -9.382 3.146 12.716 1.00 85.31 84 ALA A O 1
ATOM 612 N N . ILE A 1 85 ? -10.046 4.199 14.594 1.00 84.81 85 ILE A N 1
ATOM 613 C CA . ILE A 1 85 ? -10.076 5.549 14.029 1.00 84.81 85 ILE A CA 1
ATOM 614 C C . ILE A 1 85 ? -8.992 6.363 14.731 1.00 84.81 85 ILE A C 1
ATOM 616 O O . ILE A 1 85 ? -8.971 6.406 15.964 1.00 84.81 85 ILE A O 1
ATOM 620 N N . GLY A 1 86 ? -8.113 6.977 13.946 1.00 84.12 86 GLY A N 1
ATOM 621 C CA . GLY A 1 86 ? -7.127 7.943 14.401 1.00 84.12 86 GLY A CA 1
ATOM 622 C C . GLY A 1 86 ? -7.759 9.279 14.791 1.00 84.12 86 GLY A C 1
ATOM 623 O O . GLY A 1 86 ? -8.949 9.398 15.101 1.00 84.12 86 GLY A O 1
ATOM 624 N N . THR A 1 87 ? -6.931 10.301 14.820 1.00 85.25 87 THR A N 1
ATOM 625 C CA . THR A 1 87 ? -7.206 11.659 15.260 1.00 85.25 87 THR A CA 1
ATOM 626 C C . THR A 1 87 ? -6.915 12.632 14.116 1.00 85.25 87 THR A C 1
ATOM 628 O O . THR A 1 87 ? -6.677 12.248 12.985 1.00 85.25 87 THR A O 1
ATOM 631 N N . GLU A 1 88 ? -6.988 13.935 14.375 1.00 85.81 88 GLU A N 1
ATOM 632 C CA . GLU A 1 88 ? -6.621 14.950 13.371 1.00 85.81 88 GLU A CA 1
ATOM 633 C C . GLU A 1 88 ? -5.103 15.240 13.344 1.00 85.81 88 GLU A C 1
ATOM 635 O O . GLU A 1 88 ? -4.668 16.251 12.786 1.00 85.81 88 GLU A O 1
ATOM 640 N N . GLY A 1 89 ? -4.298 14.428 14.031 1.00 85.25 89 GLY A N 1
ATOM 641 C CA . GLY A 1 89 ? -2.839 14.488 14.004 1.00 85.25 89 GLY A CA 1
ATOM 642 C C . GLY A 1 89 ? -2.252 13.102 13.759 1.00 85.25 89 GLY A C 1
ATOM 643 O O . GLY A 1 89 ? -2.981 12.140 13.672 1.00 85.25 89 GLY A O 1
ATOM 644 N N . SER A 1 90 ? -0.926 12.997 13.701 1.00 83.31 90 SER A N 1
ATOM 645 C CA . SER A 1 90 ? -0.243 11.747 13.349 1.00 83.31 90 SER A CA 1
ATOM 646 C C . SER A 1 90 ? -0.546 10.565 14.280 1.00 83.31 90 SER A C 1
ATOM 648 O O . SER A 1 90 ? -0.186 10.614 15.463 1.00 83.31 90 SER A O 1
ATOM 650 N N . ASP A 1 91 ? -1.078 9.472 13.723 1.00 82.81 91 ASP A N 1
ATOM 651 C CA . ASP A 1 91 ? -1.468 8.269 14.475 1.00 82.81 91 ASP A CA 1
ATOM 652 C C . ASP A 1 91 ? -0.778 6.952 14.073 1.00 82.81 91 ASP A C 1
ATOM 654 O O . ASP A 1 91 ? -0.277 6.800 12.959 1.00 82.81 91 ASP A O 1
ATOM 658 N N . TYR A 1 92 ? -0.794 5.984 15.014 1.00 83.38 92 TYR A N 1
ATOM 659 C CA . TYR A 1 92 ? -0.450 4.568 14.798 1.00 83.38 92 TYR A CA 1
ATOM 660 C C . TYR A 1 92 ? -1.658 3.663 14.868 1.00 83.38 92 TYR A C 1
ATOM 662 O O . TYR A 1 92 ? -2.277 3.560 15.931 1.00 83.38 92 TYR A O 1
ATOM 670 N N . LEU A 1 93 ? -1.946 2.950 13.783 1.00 83.81 93 LEU A N 1
ATOM 671 C CA . LEU A 1 93 ? -3.145 2.128 13.683 1.00 83.81 93 LEU A CA 1
ATOM 672 C C . LEU A 1 93 ? -2.810 0.724 13.191 1.00 83.81 93 LEU A C 1
ATOM 674 O O . LEU A 1 93 ? -2.668 0.494 12.003 1.00 83.81 93 LEU A O 1
ATOM 678 N N . GLU A 1 94 ? -2.772 -0.242 14.105 1.00 83.56 94 GLU A N 1
ATOM 679 C CA . GLU A 1 94 ? -2.481 -1.640 13.777 1.00 83.56 94 GLU A CA 1
ATOM 680 C C . GLU A 1 94 ? -3.753 -2.506 13.799 1.00 83.56 94 GLU A C 1
ATOM 682 O O . GLU A 1 94 ? -4.563 -2.477 14.740 1.00 83.56 94 GLU A O 1
ATOM 687 N N . GLY A 1 95 ? -3.926 -3.289 12.738 1.00 81.50 95 GLY A N 1
ATOM 688 C CA . GLY A 1 95 ? -4.923 -4.338 12.603 1.00 81.50 95 GLY A CA 1
ATOM 689 C C . GLY A 1 95 ? -4.603 -5.564 13.453 1.00 81.50 95 GLY A C 1
ATOM 690 O O . GLY A 1 95 ? -3.493 -5.744 13.946 1.00 81.50 95 GLY A O 1
ATOM 691 N N . TYR A 1 96 ? -5.606 -6.405 13.700 1.00 80.56 96 TYR A N 1
ATOM 692 C CA . TYR A 1 96 ? -5.395 -7.620 14.492 1.00 80.56 96 TYR A CA 1
ATOM 693 C C . TYR A 1 96 ? -5.086 -8.787 13.559 1.00 80.56 96 TYR A C 1
ATOM 695 O O . TYR A 1 96 ? -5.781 -9.008 12.575 1.00 80.56 96 TYR A O 1
ATOM 703 N N . ALA A 1 97 ? -4.046 -9.559 13.875 1.00 77.50 97 ALA A N 1
ATOM 704 C CA . ALA A 1 97 ? -3.612 -10.657 13.021 1.00 77.50 97 ALA A CA 1
ATOM 705 C C . ALA A 1 97 ? -4.728 -11.697 12.795 1.00 77.50 97 ALA A C 1
ATOM 707 O O . ALA A 1 97 ? -5.252 -12.280 13.747 1.00 77.50 97 ALA A O 1
ATOM 708 N N . GLY A 1 98 ? -5.031 -11.978 11.525 1.00 75.94 98 GLY A N 1
ATOM 709 C CA . GLY A 1 98 ? -6.026 -12.974 11.115 1.00 75.94 98 GLY A CA 1
ATOM 710 C C . GLY A 1 98 ? -7.484 -12.518 11.244 1.00 75.94 98 GLY A C 1
ATOM 711 O O . GLY A 1 98 ? -8.382 -13.357 11.134 1.00 75.94 98 GLY A O 1
ATOM 712 N N . GLU A 1 99 ? -7.730 -11.232 11.492 1.00 82.00 99 GLU A N 1
ATOM 713 C CA . GLU A 1 99 ? -9.055 -10.642 11.632 1.00 82.00 99 GLU A CA 1
ATOM 714 C C . GLU A 1 99 ? -9.254 -9.486 10.656 1.00 82.00 99 GLU A C 1
ATOM 716 O O . GLU A 1 99 ? -8.461 -8.553 10.631 1.00 82.00 99 GLU A O 1
ATOM 721 N N . ASN A 1 100 ? -10.395 -9.475 9.963 1.00 84.31 100 ASN A N 1
ATOM 722 C CA . ASN A 1 100 ? -10.795 -8.322 9.164 1.00 84.31 100 ASN A CA 1
ATOM 723 C C . ASN A 1 100 ? -10.902 -7.082 10.055 1.00 84.31 100 ASN A C 1
ATOM 725 O O . ASN A 1 100 ? -11.661 -7.062 11.030 1.00 84.31 100 ASN A O 1
ATOM 729 N N . THR A 1 101 ? -10.189 -6.039 9.671 1.00 85.12 101 THR A N 1
ATOM 730 C CA . THR A 1 101 ? -10.087 -4.780 10.381 1.00 85.12 101 THR A CA 1
ATOM 731 C C . THR A 1 101 ? -10.424 -3.624 9.444 1.00 85.12 101 THR A C 1
ATOM 733 O O . THR A 1 101 ? -10.073 -3.605 8.270 1.00 85.12 101 THR A O 1
ATOM 736 N N . THR A 1 102 ? -11.116 -2.614 9.971 1.00 88.00 102 THR A N 1
ATOM 737 C CA . THR A 1 102 ? -11.192 -1.297 9.328 1.00 88.00 102 THR A CA 1
ATOM 738 C C . THR A 1 102 ? -10.311 -0.320 10.088 1.00 88.00 102 THR A C 1
ATOM 740 O O . THR A 1 102 ? -10.519 -0.109 11.284 1.00 88.00 102 THR A O 1
ATOM 743 N N . LEU A 1 103 ? -9.358 0.286 9.390 1.00 87.06 103 LEU A N 1
ATOM 744 C CA . LEU A 1 103 ? -8.471 1.312 9.916 1.00 87.06 103 LEU A CA 1
ATOM 745 C C . LEU A 1 103 ? -8.722 2.632 9.181 1.00 87.06 103 LEU A C 1
ATOM 747 O O . LEU A 1 103 ? -8.848 2.651 7.953 1.00 87.06 103 LEU A O 1
ATOM 751 N N . GLN A 1 104 ? -8.809 3.730 9.929 1.00 87.62 104 GLN A N 1
ATOM 752 C CA . GLN A 1 104 ? -9.019 5.063 9.375 1.00 87.62 104 GLN A CA 1
ATOM 753 C C . GLN A 1 104 ? -8.107 6.088 10.052 1.00 87.62 104 GLN A C 1
ATOM 755 O O . GLN A 1 104 ? -8.312 6.365 11.228 1.00 87.62 104 GLN A O 1
ATOM 760 N N . GLY A 1 105 ? -7.160 6.667 9.307 1.00 83.44 105 GLY A N 1
ATOM 761 C CA . GLY A 1 105 ? -6.197 7.654 9.827 1.00 83.44 105 GLY A CA 1
ATOM 762 C C . GLY A 1 105 ? -6.840 8.978 10.258 1.00 83.44 105 GLY A C 1
ATOM 763 O O . GLY A 1 105 ? -6.708 9.381 11.404 1.00 83.44 105 GLY A O 1
ATOM 764 N N . LEU A 1 106 ? -7.705 9.534 9.400 1.00 85.94 106 LEU A N 1
ATOM 765 C CA . LEU A 1 106 ? -8.236 10.903 9.480 1.00 85.94 106 LEU A CA 1
ATOM 766 C C . LEU A 1 106 ? -7.204 11.977 9.084 1.00 85.94 106 LEU A C 1
ATOM 768 O O . LEU A 1 106 ? -6.968 12.145 7.889 1.00 85.94 106 LEU A O 1
ATOM 772 N N . GLY A 1 107 ? -6.763 12.818 10.019 1.00 81.56 107 GLY A N 1
ATOM 773 C CA . GLY A 1 107 ? -6.054 14.062 9.729 1.00 81.56 107 GLY A CA 1
ATOM 774 C C . GLY A 1 107 ? -4.576 14.000 10.114 1.00 81.56 107 GLY A C 1
ATOM 775 O O . GLY A 1 107 ? -4.228 13.399 11.115 1.00 81.56 107 GLY A O 1
ATOM 776 N N . GLY A 1 108 ? -3.716 14.743 9.416 1.00 79.38 108 GLY A N 1
ATOM 777 C CA . GLY A 1 108 ? -2.278 14.789 9.702 1.00 79.38 108 GLY A CA 1
ATOM 778 C C . GLY A 1 108 ? -1.476 13.765 8.900 1.00 79.38 108 GLY A C 1
ATOM 779 O O . GLY A 1 108 ? -2.015 13.056 8.065 1.00 79.38 108 GLY A O 1
ATOM 780 N N . ASP A 1 109 ? -0.160 13.734 9.118 1.00 71.81 109 ASP A N 1
ATOM 781 C CA . ASP A 1 109 ? 0.683 12.666 8.572 1.00 71.81 109 ASP A CA 1
ATOM 782 C C . ASP A 1 109 ? 0.488 11.437 9.478 1.00 71.81 109 ASP A C 1
ATOM 784 O O . ASP A 1 109 ? 1.178 11.300 10.493 1.00 71.81 109 ASP A O 1
ATOM 788 N N . ASP A 1 110 ? -0.512 10.611 9.180 1.00 65.00 110 ASP A N 1
ATOM 789 C CA . ASP A 1 110 ? -0.832 9.330 9.824 1.00 65.00 110 ASP A CA 1
ATOM 790 C C . ASP A 1 110 ? 0.252 8.283 9.581 1.00 65.00 110 ASP A C 1
ATOM 792 O O . ASP A 1 110 ? 0.157 7.347 8.783 1.00 65.00 110 ASP A O 1
ATOM 796 N N . TYR A 1 111 ? 1.361 8.490 10.275 1.00 53.31 111 TYR A N 1
ATOM 797 C CA . TYR A 1 111 ? 2.619 7.932 9.838 1.00 53.31 111 TYR A CA 1
ATOM 798 C C . TYR A 1 111 ? 3.032 6.620 10.463 1.00 53.31 111 TYR A C 1
ATOM 800 O O . TYR A 1 111 ? 4.208 6.276 10.606 1.00 53.31 111 TYR A O 1
ATOM 808 N N . LEU A 1 112 ? 2.064 5.861 10.909 1.00 47.41 112 LEU A N 1
ATOM 809 C CA . LEU A 1 112 ? 2.390 4.770 11.776 1.00 47.41 112 LEU A CA 1
ATOM 810 C C . LEU A 1 112 ? 1.463 3.624 11.390 1.00 47.41 112 LEU A C 1
ATOM 812 O O . LEU A 1 112 ? 0.552 3.214 12.088 1.00 47.41 112 LEU A O 1
ATOM 816 N N . ILE A 1 113 ? 1.808 3.107 10.211 1.00 58.56 113 ILE A N 1
ATOM 817 C CA . ILE A 1 113 ? 1.588 1.738 9.783 1.00 58.56 113 ILE A CA 1
ATOM 818 C C . ILE A 1 113 ? 0.126 1.327 9.941 1.00 58.56 113 ILE A C 1
ATOM 820 O O . ILE A 1 113 ? -0.222 0.650 10.901 1.00 58.56 113 ILE A O 1
ATOM 824 N N . LEU A 1 114 ? -0.705 1.697 8.967 1.00 58.66 114 LEU A N 1
ATOM 825 C CA . LEU A 1 114 ? -1.954 0.984 8.734 1.00 58.66 114 LEU A CA 1
ATOM 826 C C . LEU A 1 114 ? -1.564 -0.438 8.296 1.00 58.66 114 LEU A C 1
ATOM 828 O O . LEU A 1 114 ? -1.433 -0.664 7.103 1.00 58.66 114 LEU A O 1
ATOM 832 N N . ILE A 1 115 ? -1.272 -1.343 9.240 1.00 73.31 115 ILE A N 1
ATOM 833 C CA . ILE A 1 115 ? -1.100 -2.780 8.975 1.00 73.31 115 ILE A CA 1
ATOM 834 C C . ILE A 1 115 ? -2.484 -3.401 9.074 1.00 73.31 115 ILE A C 1
ATOM 836 O O . ILE A 1 115 ? -3.036 -3.441 10.171 1.00 73.31 115 ILE A O 1
ATOM 840 N N . GLY A 1 116 ? -3.047 -3.897 7.975 1.00 69.12 116 GLY A N 1
ATOM 841 C CA . GLY A 1 116 ? -4.265 -4.717 8.035 1.00 69.12 116 GLY A CA 1
ATOM 842 C C . GLY A 1 116 ? -4.036 -5.970 8.888 1.00 69.12 116 GLY A C 1
ATOM 843 O O . GLY A 1 116 ? -4.794 -6.281 9.811 1.00 69.12 116 GLY A O 1
ATOM 844 N N . GLY A 1 117 ? -2.868 -6.581 8.695 1.00 78.50 117 GLY A N 1
ATOM 845 C CA . GLY A 1 117 ? -2.410 -7.737 9.443 1.00 78.50 117 GLY A CA 1
ATOM 846 C C . GLY A 1 117 ? -2.682 -8.993 8.639 1.00 78.50 117 GLY A C 1
ATOM 847 O O . GLY A 1 117 ? -1.984 -9.276 7.671 1.00 78.50 117 GLY A O 1
ATOM 848 N N . GLY A 1 118 ? -3.635 -9.801 9.083 1.00 81.19 118 GLY A N 1
ATOM 849 C CA . GLY A 1 118 ? -4.128 -10.916 8.282 1.00 81.19 118 GLY A CA 1
ATOM 850 C C . GLY A 1 118 ? -5.634 -10.788 8.161 1.00 81.19 118 GLY A C 1
ATOM 851 O O . GLY A 1 118 ? -6.255 -10.518 9.177 1.00 81.19 118 GLY A O 1
ATOM 852 N N . GLY A 1 119 ? -6.233 -11.073 7.012 1.00 87.88 119 GLY A N 1
ATOM 853 C CA . GLY A 1 119 ? -7.684 -10.952 6.848 1.00 87.88 119 GLY A CA 1
ATOM 854 C C . GLY A 1 119 ? -8.046 -10.239 5.555 1.00 87.88 119 GLY A C 1
ATOM 855 O O . GLY A 1 119 ? -7.277 -10.224 4.611 1.00 87.88 119 GLY A O 1
ATOM 856 N N . SER A 1 120 ? -9.268 -9.731 5.461 1.00 92.19 120 SER A N 1
ATOM 857 C CA . SER A 1 120 ? -9.632 -8.792 4.397 1.00 92.19 120 SER A CA 1
ATOM 858 C C . SER A 1 120 ? -9.868 -7.436 5.028 1.00 92.19 120 SER A C 1
ATOM 860 O O . SER A 1 120 ? -10.955 -7.171 5.560 1.00 92.19 120 SER A O 1
ATOM 862 N N . ASP A 1 121 ? -8.826 -6.621 5.011 1.00 92.75 121 ASP A N 1
ATOM 863 C CA . ASP A 1 121 ? -8.748 -5.366 5.728 1.00 92.75 121 ASP A CA 1
ATOM 864 C C . ASP A 1 121 ? -9.160 -4.183 4.855 1.00 92.75 121 ASP A C 1
ATOM 866 O O . ASP A 1 121 ? -9.145 -4.216 3.623 1.00 92.75 121 ASP A O 1
ATOM 870 N N . VAL A 1 122 ? -9.594 -3.111 5.511 1.00 93.12 122 VAL A N 1
ATOM 871 C CA . VAL A 1 122 ? -9.967 -1.862 4.852 1.00 93.12 122 VAL A CA 1
ATOM 872 C C . VAL A 1 122 ? -9.185 -0.727 5.481 1.00 93.12 122 VAL A C 1
ATOM 874 O O . VAL A 1 122 ? -9.465 -0.327 6.611 1.00 93.12 122 VAL A O 1
ATOM 877 N N . LEU A 1 123 ? -8.228 -0.195 4.732 1.00 92.75 123 LEU A N 1
ATOM 878 C CA . LEU A 1 123 ? -7.332 0.869 5.163 1.00 92.75 123 LEU A CA 1
ATOM 879 C C . LEU A 1 123 ? -7.718 2.141 4.417 1.00 92.75 123 LEU A C 1
ATOM 881 O O . LEU A 1 123 ? -7.754 2.169 3.183 1.00 92.75 123 LEU A O 1
ATOM 885 N N . ARG A 1 124 ? -8.047 3.190 5.166 1.00 91.19 124 ARG A N 1
ATOM 886 C CA . ARG A 1 124 ? -8.407 4.486 4.594 1.00 91.19 124 ARG A CA 1
ATOM 887 C C . ARG A 1 124 ? -7.612 5.596 5.228 1.00 91.19 124 ARG A C 1
ATOM 889 O O . ARG A 1 124 ? -7.612 5.759 6.447 1.00 91.19 124 ARG A O 1
ATOM 896 N N . ASP A 1 125 ? -7.051 6.404 4.361 1.00 85.56 125 ASP A N 1
ATOM 897 C CA . ASP A 1 125 ? -6.380 7.622 4.728 1.00 85.56 125 ASP A CA 1
ATOM 898 C C . ASP A 1 125 ? -7.093 8.822 4.090 1.00 85.56 125 ASP A C 1
ATOM 900 O O . ASP A 1 125 ? -7.639 8.723 2.990 1.00 85.56 125 ASP A O 1
ATOM 904 N N . ASN A 1 126 ? -7.161 9.934 4.820 1.00 84.69 126 ASN A N 1
ATOM 905 C CA . ASN A 1 126 ? -7.890 11.125 4.391 1.00 84.69 126 ASN A CA 1
ATOM 906 C C . ASN A 1 126 ? -6.986 12.362 4.248 1.00 84.69 126 ASN A C 1
ATOM 908 O O . ASN A 1 126 ? -7.465 13.371 3.716 1.00 84.69 126 ASN A O 1
ATOM 912 N N . SER A 1 127 ? -5.729 12.337 4.710 1.00 86.94 127 SER A N 1
ATOM 913 C CA . SER A 1 127 ? -4.807 13.466 4.541 1.00 86.94 127 SER A CA 1
ATOM 914 C C . SER A 1 127 ? -3.350 13.096 4.816 1.00 86.94 127 SER A C 1
ATOM 916 O O . SER A 1 127 ? -3.089 12.142 5.528 1.00 86.94 127 SER A O 1
ATOM 918 N N . GLY A 1 128 ? -2.414 13.925 4.350 1.00 85.62 128 GLY A N 1
ATOM 919 C CA . GLY A 1 128 ? -0.983 13.714 4.596 1.00 85.62 128 GLY A CA 1
ATOM 920 C C . GLY A 1 128 ? -0.378 12.724 3.606 1.00 85.62 128 GLY A C 1
ATOM 921 O O . GLY A 1 128 ? -1.070 12.240 2.720 1.00 85.62 128 GLY A O 1
ATOM 922 N N . GLY A 1 129 ? 0.928 12.483 3.698 1.00 87.88 129 GLY A N 1
ATOM 923 C CA . GLY A 1 129 ? 1.579 11.411 2.940 1.00 87.88 129 GLY A CA 1
ATOM 924 C C . GLY A 1 129 ? 1.889 10.254 3.873 1.00 87.88 129 GLY A C 1
ATOM 925 O O . GLY A 1 129 ? 2.593 10.476 4.855 1.00 87.88 129 GLY A O 1
ATOM 926 N N . ASN A 1 130 ? 1.380 9.052 3.588 1.00 89.62 130 ASN A N 1
ATOM 927 C CA . ASN A 1 130 ? 1.308 7.961 4.568 1.00 89.62 130 ASN A CA 1
ATOM 928 C C . ASN A 1 130 ? 1.762 6.602 4.026 1.00 89.62 130 ASN A C 1
ATOM 930 O O . ASN A 1 130 ? 1.938 6.410 2.824 1.00 89.62 130 ASN A O 1
ATOM 934 N N . LEU A 1 131 ? 1.979 5.652 4.939 1.00 93.06 131 LEU A N 1
ATOM 935 C CA . LEU A 1 131 ? 2.313 4.262 4.627 1.00 93.06 131 LEU A CA 1
ATOM 936 C C . LEU A 1 131 ? 1.108 3.359 4.904 1.00 93.06 131 LEU A C 1
ATOM 938 O O . LEU A 1 131 ? 0.649 3.274 6.045 1.00 93.06 131 LEU A O 1
ATOM 942 N N . LEU A 1 132 ? 0.641 2.658 3.871 1.00 94.88 132 LEU A N 1
ATOM 943 C CA . LEU A 1 132 ? -0.451 1.689 3.950 1.00 94.88 132 LEU A CA 1
ATOM 944 C C . LEU A 1 132 ? 0.094 0.292 3.641 1.00 94.88 132 LEU A C 1
ATOM 946 O O . LEU A 1 132 ? 0.646 0.088 2.563 1.00 94.88 132 LEU A O 1
ATOM 950 N N . ASP A 1 133 ? -0.055 -0.644 4.579 1.00 94.25 133 ASP A N 1
ATOM 951 C CA . ASP A 1 133 ? 0.410 -2.032 4.478 1.00 94.25 133 ASP A CA 1
ATOM 952 C C . ASP A 1 133 ? -0.773 -2.989 4.706 1.00 94.25 133 ASP A C 1
ATOM 954 O O . ASP A 1 133 ? -1.223 -3.184 5.832 1.00 94.25 133 ASP A O 1
ATOM 958 N N . GLY A 1 134 ? -1.327 -3.583 3.649 1.00 93.94 134 GLY A N 1
ATOM 959 C CA . GLY A 1 134 ? -2.425 -4.551 3.788 1.00 93.94 134 GLY A CA 1
ATOM 960 C C . GLY A 1 134 ? -2.019 -5.758 4.640 1.00 93.94 134 GLY A C 1
ATOM 961 O O . GLY A 1 134 ? -2.758 -6.213 5.515 1.00 93.94 134 GLY A O 1
ATOM 962 N N . GLY A 1 135 ? -0.758 -6.174 4.526 1.00 92.44 135 GLY A N 1
ATOM 963 C CA . GLY A 1 135 ? -0.225 -7.335 5.214 1.00 92.44 135 GLY A CA 1
ATOM 964 C C . GLY A 1 135 ? -0.532 -8.607 4.435 1.00 92.44 135 GLY A C 1
ATOM 965 O O . GLY A 1 135 ? 0.153 -8.930 3.468 1.00 92.44 135 GLY A O 1
ATOM 966 N N . SER A 1 136 ? -1.473 -9.413 4.909 1.00 92.94 136 SER A N 1
ATOM 967 C CA . SER A 1 136 ? -1.851 -10.650 4.232 1.00 92.94 136 SER A CA 1
ATOM 968 C C . SER A 1 136 ? -3.356 -10.793 4.102 1.00 92.94 136 SER A C 1
ATOM 970 O O . SER A 1 136 ? -4.086 -10.662 5.078 1.00 92.94 136 SER A O 1
ATOM 972 N N . GLY A 1 137 ? -3.803 -11.243 2.937 1.00 94.38 137 GLY A N 1
ATOM 973 C CA . GLY A 1 137 ? -5.179 -11.615 2.678 1.00 94.38 137 GLY A CA 1
ATOM 974 C C . GLY A 1 137 ? -5.764 -10.887 1.480 1.00 94.38 137 GLY A C 1
ATOM 975 O O . GLY A 1 137 ? -5.374 -11.187 0.363 1.00 94.38 137 GLY A O 1
ATOM 976 N N . SER A 1 138 ? -6.831 -10.114 1.615 1.00 96.31 138 SER A N 1
ATOM 977 C CA . SER A 1 138 ? -7.402 -9.428 0.440 1.00 96.31 138 SER A CA 1
ATOM 978 C C . SER A 1 138 ? -7.922 -8.078 0.862 1.00 96.31 138 SER A C 1
ATOM 980 O O . SER A 1 138 ? -9.065 -7.956 1.318 1.00 96.31 138 SER A O 1
ATOM 982 N N . ASP A 1 139 ? -7.058 -7.091 0.710 1.00 97.19 139 ASP A N 1
ATOM 983 C CA . ASP A 1 139 ? -7.179 -5.822 1.393 1.00 97.19 139 ASP A CA 1
ATOM 984 C C . ASP A 1 139 ? -7.658 -4.734 0.438 1.00 97.19 139 ASP A C 1
ATOM 986 O O . ASP A 1 139 ? -7.465 -4.769 -0.778 1.00 97.19 139 ASP A O 1
ATOM 990 N N . THR A 1 140 ? -8.363 -3.752 0.983 1.00 97.12 140 THR A N 1
ATOM 991 C CA . THR A 1 140 ? -8.805 -2.569 0.248 1.00 97.12 140 THR A CA 1
ATOM 992 C C . THR A 1 140 ? -8.158 -1.346 0.862 1.00 97.12 140 THR A C 1
ATOM 994 O O . THR A 1 140 ? -8.497 -0.950 1.976 1.00 97.12 140 THR A O 1
ATOM 997 N N . MET A 1 141 ? -7.267 -0.716 0.107 1.00 96.44 141 MET A N 1
ATOM 998 C CA . MET A 1 141 ? -6.521 0.459 0.533 1.00 96.44 141 MET A CA 1
ATOM 999 C C . MET A 1 141 ? -6.962 1.675 -0.275 1.00 96.44 141 MET A C 1
ATOM 1001 O O . MET A 1 141 ? -7.139 1.605 -1.493 1.00 96.44 141 MET A O 1
ATOM 1005 N N . THR A 1 142 ? -7.190 2.796 0.398 1.00 95.25 142 THR A N 1
ATOM 1006 C CA . THR A 1 142 ? -7.544 4.069 -0.239 1.00 95.25 142 THR A CA 1
ATOM 1007 C C . THR A 1 142 ? -6.689 5.176 0.352 1.00 95.25 142 THR A C 1
ATOM 1009 O O . THR A 1 142 ? -6.794 5.436 1.551 1.00 95.25 142 THR A O 1
ATOM 1012 N N . GLY A 1 143 ? -5.853 5.779 -0.492 1.00 92.25 143 GLY A N 1
ATOM 1013 C CA . GLY A 1 143 ? -5.063 6.959 -0.148 1.00 92.25 143 GLY A CA 1
ATOM 1014 C C . GLY A 1 143 ? -5.816 8.263 -0.367 1.00 92.25 143 GLY A C 1
ATOM 1015 O O . GLY A 1 143 ? -7.041 8.280 -0.544 1.00 92.25 143 GLY A O 1
ATOM 1016 N N . ASN A 1 144 ? -5.059 9.353 -0.372 1.00 90.69 144 ASN A N 1
ATOM 1017 C CA . ASN A 1 144 ? -5.572 10.705 -0.505 1.00 90.69 144 ASN A CA 1
ATOM 1018 C C . ASN A 1 144 ? -4.766 11.484 -1.567 1.00 90.69 144 ASN A C 1
ATOM 1020 O O . ASN A 1 144 ? -4.196 10.895 -2.473 1.00 90.69 144 ASN A O 1
ATOM 1024 N N . ALA A 1 145 ? -4.806 12.816 -1.538 1.00 90.69 145 ALA A N 1
ATOM 1025 C CA . ALA A 1 145 ? -4.090 13.659 -2.498 1.00 90.69 145 ALA A CA 1
ATOM 1026 C C . ALA A 1 145 ? -2.608 13.912 -2.133 1.00 90.69 145 ALA A C 1
ATOM 1028 O O . ALA A 1 145 ? -1.961 14.752 -2.773 1.00 90.69 145 ALA A O 1
ATOM 1029 N N . GLY A 1 146 ? -2.124 13.308 -1.045 1.00 90.38 146 GLY A N 1
ATOM 1030 C CA . GLY A 1 146 ? -0.734 13.319 -0.614 1.00 90.38 146 GLY A CA 1
ATOM 1031 C C . GLY A 1 146 ? 0.115 12.352 -1.431 1.00 90.38 146 GLY A C 1
ATOM 1032 O O . GLY A 1 146 ? -0.311 11.857 -2.458 1.00 90.38 146 GLY A O 1
ATOM 1033 N N . ASN A 1 147 ? 1.362 12.134 -1.012 1.00 92.56 147 ASN A N 1
ATOM 1034 C CA . ASN A 1 147 ? 2.150 11.062 -1.609 1.00 92.56 147 ASN A CA 1
ATOM 1035 C C . ASN A 1 147 ? 2.152 9.881 -0.645 1.00 92.56 147 ASN A C 1
ATOM 1037 O O . ASN A 1 147 ? 2.658 10.013 0.473 1.00 92.56 147 ASN A O 1
ATOM 1041 N N . GLU A 1 148 ? 1.685 8.725 -1.088 1.00 93.81 148 GLU A N 1
ATOM 1042 C CA . GLU A 1 148 ? 1.597 7.538 -0.248 1.00 93.81 148 GLU A CA 1
ATOM 1043 C C . GLU A 1 148 ? 2.579 6.433 -0.662 1.00 93.81 148 GLU A C 1
ATOM 1045 O O . GLU A 1 148 ? 3.028 6.319 -1.808 1.00 93.81 148 GLU A O 1
ATOM 1050 N N . PHE A 1 149 ? 2.931 5.590 0.307 1.00 96.44 149 PHE A N 1
ATOM 1051 C CA . PHE A 1 149 ? 3.668 4.348 0.102 1.00 96.44 149 PHE A CA 1
ATOM 1052 C C . PHE A 1 149 ? 2.722 3.170 0.353 1.00 96.44 149 PHE A C 1
ATOM 1054 O O . PHE A 1 149 ? 2.359 2.903 1.499 1.00 96.44 149 PHE A O 1
ATOM 1061 N N . PHE A 1 150 ? 2.328 2.469 -0.709 1.00 97.25 150 PHE A N 1
ATOM 1062 C CA . PHE A 1 150 ? 1.387 1.350 -0.639 1.00 97.25 150 PHE A CA 1
ATOM 1063 C C . PHE A 1 150 ? 2.100 0.010 -0.755 1.00 97.25 150 PHE A C 1
ATOM 1065 O O . PHE A 1 150 ? 2.798 -0.234 -1.742 1.00 97.25 150 PHE A O 1
ATOM 1072 N N . LEU A 1 151 ? 1.840 -0.872 0.205 1.00 96.62 151 LEU A N 1
ATOM 1073 C CA . LEU A 1 151 ? 2.187 -2.284 0.184 1.00 96.62 151 LEU A CA 1
ATOM 1074 C C . LEU A 1 151 ? 0.876 -3.074 0.269 1.00 96.62 151 LEU A C 1
ATOM 1076 O O . LEU A 1 151 ? 0.225 -3.047 1.308 1.00 96.62 151 LEU A O 1
ATOM 1080 N N . GLY A 1 152 ? 0.461 -3.738 -0.814 1.00 96.69 152 GLY A N 1
ATOM 1081 C CA . GLY A 1 152 ? -0.673 -4.677 -0.747 1.00 96.69 152 GLY A CA 1
ATOM 1082 C C . GLY A 1 152 ? -0.341 -5.821 0.204 1.00 96.69 152 GLY A C 1
ATOM 1083 O O . GLY A 1 152 ? -1.026 -6.044 1.197 1.00 96.69 152 GLY A O 1
ATOM 1084 N N . GLY A 1 153 ? 0.838 -6.402 -0.016 1.00 95.69 153 GLY A N 1
ATOM 1085 C CA . GLY A 1 153 ? 1.319 -7.538 0.743 1.00 95.69 153 GLY A CA 1
ATOM 1086 C C . GLY A 1 153 ? 0.931 -8.835 0.047 1.00 95.69 153 GLY A C 1
ATOM 1087 O O . GLY A 1 153 ? 0.843 -8.891 -1.172 1.00 95.69 153 GLY A O 1
ATOM 1088 N N . ILE A 1 154 ? 0.786 -9.917 0.809 1.00 95.69 154 ILE A N 1
ATOM 1089 C CA . ILE A 1 154 ? 0.443 -11.222 0.233 1.00 95.69 154 ILE A CA 1
ATOM 1090 C C . ILE A 1 154 ? -1.068 -11.302 0.094 1.00 95.69 154 ILE A C 1
ATOM 1092 O O . ILE A 1 154 ? -1.747 -11.520 1.098 1.00 95.69 154 ILE A O 1
ATOM 1096 N N . GLY A 1 155 ? -1.605 -11.256 -1.118 1.00 97.00 155 GLY A N 1
ATOM 1097 C CA . GLY A 1 155 ? -3.047 -11.213 -1.233 1.00 97.00 155 GLY A CA 1
ATOM 1098 C C . GLY A 1 155 ? -3.600 -11.058 -2.629 1.00 97.00 155 GLY A C 1
ATOM 1099 O O . GLY A 1 155 ? -3.008 -11.467 -3.609 1.00 97.00 155 GLY A O 1
ATOM 1100 N N . ASN A 1 156 ? -4.826 -10.570 -2.717 1.00 98.25 156 ASN A N 1
ATOM 1101 C CA . ASN A 1 156 ? -5.335 -10.004 -3.960 1.00 98.25 156 ASN A CA 1
ATOM 1102 C C . ASN A 1 156 ? -5.929 -8.666 -3.557 1.00 98.25 156 ASN A C 1
ATOM 1104 O O . ASN A 1 156 ? -7.088 -8.605 -3.121 1.00 98.25 156 ASN A O 1
ATOM 1108 N N . ASP A 1 157 ? -5.123 -7.623 -3.660 1.00 98.56 157 ASP A N 1
ATOM 1109 C CA . ASP A 1 157 ? -5.413 -6.366 -2.993 1.00 98.56 157 ASP A CA 1
ATOM 1110 C C . ASP A 1 157 ? -5.977 -5.345 -3.974 1.00 98.56 157 ASP A C 1
ATOM 1112 O O . ASP A 1 157 ? -5.738 -5.366 -5.183 1.00 98.56 157 ASP A O 1
ATOM 1116 N N . THR A 1 158 ? -6.801 -4.441 -3.462 1.00 98.50 158 THR A N 1
ATOM 1117 C CA . THR A 1 158 ? -7.350 -3.327 -4.229 1.00 98.50 158 THR A CA 1
ATOM 1118 C C . THR A 1 158 ? -6.809 -2.026 -3.672 1.00 98.50 158 THR A C 1
ATOM 1120 O O . THR A 1 158 ? -7.210 -1.575 -2.601 1.00 98.50 158 THR A O 1
ATOM 1123 N N . ILE A 1 159 ? -5.941 -1.390 -4.446 1.00 97.75 159 ILE A N 1
ATOM 1124 C CA . ILE A 1 159 ? -5.296 -0.126 -4.119 1.00 97.75 159 ILE A CA 1
ATOM 1125 C C . ILE A 1 159 ? -5.988 0.974 -4.911 1.00 97.75 159 ILE A C 1
ATOM 1127 O O . ILE A 1 159 ? -6.079 0.915 -6.138 1.00 97.75 159 ILE A O 1
ATOM 1131 N N . THR A 1 160 ? -6.504 1.975 -4.212 1.00 95.62 160 THR A N 1
ATOM 1132 C CA . THR A 1 160 ? -7.081 3.172 -4.823 1.00 95.62 160 THR A CA 1
ATOM 1133 C C . THR A 1 160 ? -6.237 4.367 -4.437 1.00 95.62 160 THR A C 1
ATOM 1135 O O . THR A 1 160 ? -6.190 4.747 -3.269 1.00 95.62 160 THR A O 1
ATOM 1138 N N . VAL A 1 161 ? -5.575 4.924 -5.440 1.00 92.94 161 VAL A N 1
ATOM 1139 C CA . VAL A 1 161 ? -4.752 6.127 -5.322 1.00 92.94 161 VAL A CA 1
ATOM 1140 C C . VAL A 1 161 ? -5.539 7.337 -5.816 1.00 92.94 161 VAL A C 1
ATOM 1142 O O . VAL A 1 161 ? -6.461 7.179 -6.624 1.00 92.94 161 VAL A O 1
ATOM 1145 N N . ASP A 1 162 ? -5.190 8.533 -5.351 1.00 89.56 162 ASP A N 1
ATOM 1146 C CA . ASP A 1 162 ? -5.751 9.784 -5.871 1.00 89.56 162 ASP A CA 1
ATOM 1147 C C . ASP A 1 162 ? -4.656 10.624 -6.553 1.00 89.56 162 ASP A C 1
ATOM 1149 O O . ASP A 1 162 ? -4.105 10.194 -7.569 1.00 89.56 162 ASP A O 1
ATOM 1153 N N . ASN A 1 163 ? -4.377 11.832 -6.068 1.00 86.69 163 ASN A N 1
ATOM 1154 C CA . ASN A 1 163 ? -3.310 12.675 -6.606 1.00 86.69 163 ASN A CA 1
ATOM 1155 C C . ASN A 1 163 ? -2.038 12.465 -5.798 1.00 86.69 163 ASN A C 1
ATOM 1157 O O . ASN A 1 163 ? -2.132 12.066 -4.653 1.00 86.69 163 ASN A O 1
ATOM 1161 N N . GLY A 1 164 ? -0.904 12.880 -6.356 1.00 89.75 164 GLY A N 1
ATOM 1162 C CA . GLY A 1 164 ? 0.384 12.797 -5.683 1.00 89.75 164 GLY A CA 1
ATOM 1163 C C . GLY A 1 164 ? 1.286 11.774 -6.349 1.00 89.75 164 GLY A C 1
ATOM 1164 O O . GLY A 1 164 ? 0.862 10.995 -7.192 1.00 89.75 164 GLY A O 1
ATOM 1165 N N . ALA A 1 165 ? 2.568 11.827 -6.007 1.00 93.44 165 ALA A N 1
ATOM 1166 C CA . ALA A 1 165 ? 3.570 10.908 -6.516 1.00 93.44 165 ALA A CA 1
ATOM 1167 C C . ALA A 1 165 ? 3.655 9.689 -5.591 1.00 93.44 165 ALA A C 1
ATOM 1169 O O . ALA A 1 165 ? 4.546 9.604 -4.738 1.00 93.44 165 ALA A O 1
ATOM 1170 N N . ASP A 1 166 ? 2.733 8.748 -5.766 1.00 95.69 166 ASP A N 1
ATOM 1171 C CA . ASP A 1 166 ? 2.669 7.542 -4.945 1.00 95.69 166 ASP A CA 1
ATOM 1172 C C . ASP A 1 166 ? 3.737 6.524 -5.334 1.00 95.69 166 ASP A C 1
ATOM 1174 O O . ASP A 1 166 ? 4.172 6.424 -6.490 1.00 95.69 166 ASP A O 1
ATOM 1178 N N . VAL A 1 167 ? 4.123 5.697 -4.368 1.00 97.69 167 VAL A N 1
ATOM 1179 C CA . VAL A 1 167 ? 4.973 4.530 -4.591 1.00 97.69 167 VAL A CA 1
ATOM 1180 C C . VAL A 1 167 ? 4.201 3.284 -4.191 1.00 97.69 167 VAL A C 1
ATOM 1182 O O . VAL A 1 167 ? 3.971 3.027 -3.014 1.00 97.69 167 VAL A O 1
ATOM 1185 N N . ILE A 1 168 ? 3.840 2.489 -5.191 1.00 98.25 168 ILE A N 1
ATOM 1186 C CA . ILE A 1 168 ? 3.185 1.198 -5.027 1.00 98.25 168 ILE A CA 1
ATOM 1187 C C . ILE A 1 168 ? 4.269 0.133 -5.150 1.00 98.25 168 ILE A C 1
ATOM 1189 O O . ILE A 1 168 ? 4.920 0.034 -6.195 1.00 98.25 168 ILE A O 1
ATOM 1193 N N . VAL A 1 169 ? 4.505 -0.642 -4.095 1.00 98.56 169 VAL A N 1
ATOM 1194 C CA . VAL A 1 169 ? 5.458 -1.758 -4.139 1.00 98.56 169 VAL A CA 1
ATOM 1195 C C . VAL A 1 169 ? 4.743 -3.074 -4.399 1.00 98.56 169 VAL A C 1
ATOM 1197 O O . VAL A 1 169 ? 3.645 -3.296 -3.905 1.00 98.56 169 VAL A O 1
ATOM 1200 N N . PHE A 1 170 ? 5.387 -3.934 -5.186 1.00 98.62 170 PHE A N 1
ATOM 1201 C CA . PHE A 1 170 ? 4.858 -5.242 -5.549 1.00 98.62 170 PHE A CA 1
ATOM 1202 C C . PHE A 1 170 ? 6.002 -6.255 -5.649 1.00 98.62 170 PHE A C 1
ATOM 1204 O O . PHE A 1 170 ? 6.954 -6.090 -6.421 1.00 98.62 170 PHE A O 1
ATOM 1211 N N . ASN A 1 171 ? 5.936 -7.304 -4.851 1.00 98.00 171 ASN A N 1
ATOM 1212 C CA . ASN A 1 171 ? 6.923 -8.360 -4.745 1.00 98.00 171 ASN A CA 1
ATOM 1213 C C . ASN A 1 171 ? 6.399 -9.682 -5.314 1.00 98.00 171 ASN A C 1
ATOM 1215 O O . ASN A 1 171 ? 5.245 -9.853 -5.694 1.00 98.00 171 ASN A O 1
ATOM 1219 N N . ARG A 1 172 ? 7.305 -10.656 -5.417 1.00 97.31 172 ARG A N 1
ATOM 1220 C CA . ARG A 1 172 ? 6.935 -12.024 -5.769 1.00 97.31 172 ARG A CA 1
ATOM 1221 C C . ARG A 1 172 ? 6.011 -12.625 -4.708 1.00 97.31 172 ARG A C 1
ATOM 1223 O O . ARG A 1 172 ? 6.386 -12.672 -3.537 1.00 97.31 172 ARG A O 1
ATOM 1230 N N . ASN A 1 173 ? 4.959 -13.292 -5.172 1.00 96.88 173 ASN A N 1
ATOM 1231 C CA . ASN A 1 173 ? 3.887 -13.909 -4.393 1.00 96.88 173 ASN A CA 1
ATOM 1232 C C . ASN A 1 173 ? 2.948 -12.911 -3.706 1.00 96.88 173 ASN A C 1
ATOM 1234 O O . ASN A 1 173 ? 2.211 -13.330 -2.813 1.00 96.88 173 ASN A O 1
ATOM 1238 N N . ASP A 1 174 ? 2.961 -11.643 -4.120 1.00 97.44 174 ASP A N 1
ATOM 1239 C CA . ASP A 1 174 ? 1.976 -10.664 -3.654 1.00 97.44 174 ASP A CA 1
ATOM 1240 C C . ASP A 1 174 ? 0.591 -10.945 -4.253 1.00 97.44 174 ASP A C 1
ATOM 1242 O O . ASP A 1 174 ? -0.404 -10.556 -3.668 1.00 97.44 174 ASP A O 1
ATOM 1246 N N . GLY A 1 175 ? 0.504 -11.732 -5.337 1.00 98.12 175 GLY A N 1
ATOM 1247 C CA . GLY A 1 175 ? -0.753 -12.214 -5.902 1.00 98.12 175 GLY A CA 1
ATOM 1248 C C . GLY A 1 175 ? -1.323 -11.317 -7.000 1.00 98.12 175 GLY A C 1
ATOM 1249 O O . GLY A 1 175 ? -0.591 -10.866 -7.882 1.00 98.12 175 GLY A O 1
ATOM 1250 N N . GLN A 1 176 ? -2.650 -11.177 -7.063 1.00 98.56 176 GLN A N 1
ATOM 1251 C CA . GLN A 1 176 ? -3.335 -10.489 -8.166 1.00 98.56 176 GLN A CA 1
ATOM 1252 C C . GLN A 1 176 ? -3.975 -9.186 -7.701 1.00 98.56 176 GLN A C 1
ATOM 1254 O O . GLN A 1 176 ? -5.152 -9.154 -7.330 1.00 98.56 176 GLN A O 1
ATOM 1259 N N . ASP A 1 177 ? -3.220 -8.106 -7.839 1.00 98.69 177 ASP A N 1
ATOM 1260 C CA . ASP A 1 177 ? -3.613 -6.800 -7.334 1.00 98.69 177 ASP A CA 1
ATOM 1261 C C . ASP A 1 177 ? -4.343 -5.962 -8.376 1.00 98.69 177 ASP A C 1
ATOM 1263 O O . ASP A 1 177 ? -4.200 -6.120 -9.595 1.00 98.69 177 ASP A O 1
ATOM 1267 N N . ILE A 1 178 ? -5.133 -5.020 -7.882 1.00 98.44 178 ILE A N 1
ATOM 1268 C CA . ILE A 1 178 ? -5.853 -4.026 -8.663 1.00 98.44 178 ILE A CA 1
ATOM 1269 C C . ILE A 1 178 ? -5.371 -2.650 -8.227 1.00 98.44 178 ILE A C 1
ATOM 1271 O O . ILE A 1 178 ? -5.515 -2.281 -7.066 1.00 98.44 178 ILE A O 1
ATOM 1275 N N . LEU A 1 179 ? -4.889 -1.856 -9.181 1.00 97.44 179 LEU A N 1
ATOM 1276 C CA . LEU A 1 179 ? -4.612 -0.440 -8.975 1.00 97.44 179 LEU A CA 1
ATOM 1277 C C . LEU A 1 179 ? -5.678 0.397 -9.683 1.00 97.44 179 LEU A C 1
ATOM 1279 O O . LEU A 1 179 ? -5.700 0.507 -10.915 1.00 97.44 179 LEU A O 1
ATOM 1283 N N . ASN A 1 180 ? -6.558 1.006 -8.894 1.00 94.62 180 ASN A N 1
ATOM 1284 C CA . ASN A 1 180 ? -7.437 2.078 -9.340 1.00 94.62 180 ASN A CA 1
ATOM 1285 C C . ASN A 1 180 ? -6.639 3.382 -9.319 1.00 94.62 180 ASN A C 1
ATOM 1287 O O . ASN A 1 180 ? -6.394 3.936 -8.252 1.00 94.62 180 ASN A O 1
ATOM 1291 N N . GLY A 1 181 ? -6.207 3.832 -10.497 1.00 85.50 181 GLY A N 1
ATOM 1292 C CA . GLY A 1 181 ? -5.463 5.079 -10.644 1.00 85.50 181 GLY A CA 1
ATOM 1293 C C . GLY A 1 181 ? -6.296 6.326 -10.340 1.00 85.50 181 GLY A C 1
ATOM 1294 O O . GLY A 1 181 ? -7.509 6.328 -10.550 1.00 85.50 181 GLY A O 1
ATOM 1295 N N . GLY A 1 182 ? -5.618 7.391 -9.913 1.00 78.62 182 GLY A N 1
ATOM 1296 C CA . GLY A 1 182 ? -6.162 8.742 -9.837 1.00 78.62 182 GLY A CA 1
ATOM 1297 C C . GLY A 1 182 ? -5.870 9.548 -11.102 1.00 78.62 182 GLY A C 1
ATOM 1298 O O . GLY A 1 182 ? -5.380 9.025 -12.101 1.00 78.62 182 GLY A O 1
ATOM 1299 N N . ILE A 1 183 ? -6.207 10.838 -11.091 1.00 71.12 183 ILE A N 1
ATOM 1300 C CA . ILE A 1 183 ? -6.051 11.722 -12.264 1.00 71.12 183 ILE A CA 1
ATOM 1301 C C . ILE A 1 183 ? -4.595 12.157 -12.522 1.00 71.12 183 ILE A C 1
ATOM 1303 O O . ILE A 1 183 ? -4.323 12.744 -13.574 1.00 71.12 183 ILE A O 1
ATOM 1307 N N . GLY A 1 184 ? -3.685 11.896 -11.577 1.00 69.50 184 GLY A N 1
ATOM 1308 C CA . GLY A 1 184 ? -2.242 12.090 -11.717 1.00 69.50 184 GLY A CA 1
ATOM 1309 C C . GLY A 1 184 ? -1.594 11.042 -12.627 1.00 69.50 184 GLY A C 1
ATOM 1310 O O . GLY A 1 184 ? -2.126 9.954 -12.814 1.00 69.50 184 GLY A O 1
ATOM 1311 N N . THR A 1 185 ? -0.449 11.381 -13.225 1.00 73.88 185 THR A N 1
ATOM 1312 C CA . THR A 1 185 ? 0.379 10.469 -14.043 1.00 73.88 185 THR A CA 1
ATOM 1313 C C . THR A 1 185 ? 1.813 10.478 -13.521 1.00 73.88 185 THR A C 1
ATOM 1315 O O . THR A 1 185 ? 2.751 10.788 -14.258 1.00 73.88 185 THR A O 1
ATOM 1318 N N . ASP A 1 186 ? 1.968 10.275 -12.222 1.00 85.31 186 ASP A N 1
ATOM 1319 C CA . ASP A 1 186 ? 3.192 10.508 -11.456 1.00 85.31 186 ASP A CA 1
ATOM 1320 C C . ASP A 1 186 ? 3.562 9.344 -10.528 1.00 85.31 186 ASP A C 1
ATOM 1322 O O . ASP A 1 186 ? 4.630 9.375 -9.911 1.00 85.31 186 ASP A O 1
ATOM 1326 N N . ASN A 1 187 ? 2.768 8.271 -10.513 1.00 94.81 187 ASN A N 1
ATOM 1327 C CA . ASN A 1 187 ? 3.004 7.151 -9.613 1.00 94.81 187 ASN A CA 1
ATOM 1328 C C . ASN A 1 187 ? 4.144 6.259 -10.091 1.00 94.81 187 ASN A C 1
ATOM 1330 O O . ASN A 1 187 ? 4.402 6.074 -11.290 1.00 94.81 187 ASN A O 1
ATOM 1334 N N . THR A 1 188 ? 4.810 5.661 -9.115 1.00 97.00 188 THR A N 1
ATOM 1335 C CA . THR A 1 188 ? 5.861 4.674 -9.305 1.00 97.00 188 THR A CA 1
ATOM 1336 C C . THR A 1 188 ? 5.349 3.303 -8.900 1.00 97.00 188 THR A C 1
ATOM 1338 O O . THR A 1 188 ? 4.952 3.101 -7.757 1.00 97.00 188 THR A O 1
ATOM 1341 N N . LEU A 1 189 ? 5.437 2.339 -9.813 1.00 97.75 189 LEU A N 1
ATOM 1342 C CA . LEU A 1 189 ? 5.332 0.923 -9.480 1.00 97.75 189 LEU A CA 1
ATOM 1343 C C . LEU A 1 189 ? 6.742 0.371 -9.249 1.00 97.75 189 LEU A C 1
ATOM 1345 O O . LEU A 1 189 ? 7.576 0.411 -10.154 1.00 97.75 189 LEU A O 1
ATOM 1349 N N . SER A 1 190 ? 7.027 -0.130 -8.051 1.00 98.38 190 SER A N 1
ATOM 1350 C CA . SER A 1 190 ? 8.344 -0.643 -7.669 1.00 98.38 190 SER A CA 1
ATOM 1351 C C . SER A 1 190 ? 8.305 -2.150 -7.433 1.00 98.38 190 SER A C 1
ATOM 1353 O O . SER A 1 190 ? 7.798 -2.616 -6.416 1.00 98.38 190 SER A O 1
ATOM 1355 N N . LEU A 1 191 ? 8.894 -2.905 -8.359 1.00 98.25 191 LEU A N 1
ATOM 1356 C CA . LEU A 1 191 ? 8.942 -4.361 -8.323 1.00 98.25 191 LEU A CA 1
ATOM 1357 C C . LEU A 1 191 ? 10.130 -4.885 -7.511 1.00 98.25 191 LEU A C 1
ATOM 1359 O O . LEU A 1 191 ? 11.257 -4.401 -7.663 1.00 98.25 191 LEU A O 1
ATOM 1363 N N . GLY A 1 192 ? 9.903 -5.927 -6.716 1.00 97.56 192 GLY A N 1
ATOM 1364 C CA . GLY A 1 192 ? 10.941 -6.600 -5.936 1.00 97.56 192 GLY A CA 1
ATOM 1365 C C . GLY A 1 192 ? 10.690 -8.097 -5.746 1.00 97.56 192 GLY A C 1
ATOM 1366 O O . GLY A 1 192 ? 10.173 -8.776 -6.632 1.00 97.56 192 GLY A O 1
ATOM 1367 N N . GLY A 1 193 ? 11.154 -8.660 -4.629 1.00 95.75 193 GLY A N 1
ATOM 1368 C CA . GLY A 1 193 ? 10.950 -10.066 -4.255 1.00 95.75 193 GLY A CA 1
ATOM 1369 C C . GLY A 1 193 ? 11.552 -11.083 -5.233 1.00 95.75 193 GLY A C 1
ATOM 1370 O O . GLY A 1 193 ? 11.174 -12.252 -5.232 1.00 95.75 193 GLY A O 1
ATOM 1371 N N . GLY A 1 194 ? 12.465 -10.655 -6.107 1.00 95.69 194 GLY A N 1
ATOM 1372 C CA . GLY A 1 194 ? 13.061 -11.508 -7.133 1.00 95.69 194 GLY A CA 1
ATOM 1373 C C . GLY A 1 194 ? 12.145 -11.795 -8.324 1.00 95.69 194 GLY A C 1
ATOM 1374 O O . GLY A 1 194 ? 12.273 -12.846 -8.964 1.00 95.69 194 GLY A O 1
ATOM 1375 N N . ILE A 1 195 ? 11.225 -10.888 -8.657 1.00 95.56 195 ILE A N 1
ATOM 1376 C CA . ILE A 1 195 ? 10.569 -10.867 -9.973 1.00 95.56 195 ILE A CA 1
ATOM 1377 C C . ILE A 1 195 ? 11.646 -10.749 -11.065 1.00 95.56 195 ILE A C 1
ATOM 1379 O O . ILE A 1 195 ? 12.445 -9.815 -11.055 1.00 95.56 195 ILE A O 1
ATOM 1383 N N . GLN A 1 196 ? 11.720 -11.718 -11.984 1.00 93.00 196 GLN A N 1
ATOM 1384 C CA . GLN A 1 196 ? 12.712 -11.695 -13.062 1.00 93.00 196 GLN A CA 1
ATOM 1385 C C . GLN A 1 196 ? 12.185 -10.865 -14.233 1.00 93.00 196 GLN A C 1
ATOM 1387 O O . GLN A 1 196 ? 10.993 -10.882 -14.526 1.00 93.00 196 GLN A O 1
ATOM 1392 N N . TYR A 1 197 ? 13.072 -10.238 -15.009 1.00 89.44 197 TYR A N 1
ATOM 1393 C CA . TYR A 1 197 ? 12.656 -9.562 -16.246 1.00 89.44 197 TYR A CA 1
ATOM 1394 C C . TYR A 1 197 ? 11.955 -10.497 -17.240 1.00 89.44 197 TYR A C 1
ATOM 1396 O O . TYR A 1 197 ? 11.097 -10.052 -17.994 1.00 89.44 197 TYR A O 1
ATOM 1404 N N . SER A 1 198 ? 12.302 -11.789 -17.244 1.00 87.50 198 SER A N 1
ATOM 1405 C CA . SER A 1 198 ? 11.650 -12.804 -18.082 1.00 87.50 198 SER A CA 1
ATOM 1406 C C . SER A 1 198 ? 10.222 -13.142 -17.656 1.00 87.50 198 SER A C 1
ATOM 1408 O O . SER A 1 198 ? 9.507 -13.778 -18.426 1.00 87.50 198 SER A O 1
ATOM 1410 N N . ASP A 1 199 ? 9.827 -12.754 -16.444 1.00 89.81 199 ASP A N 1
ATOM 1411 C CA . ASP A 1 199 ? 8.476 -12.974 -15.933 1.00 89.81 199 ASP A CA 1
ATOM 1412 C C . ASP A 1 199 ? 7.524 -11.840 -16.311 1.00 89.81 199 ASP A C 1
ATOM 1414 O O . ASP A 1 199 ? 6.311 -12.018 -16.241 1.00 89.81 199 ASP A O 1
ATOM 1418 N N . LEU A 1 200 ? 8.073 -10.691 -16.718 1.00 90.56 200 LEU A N 1
ATOM 1419 C CA . LEU A 1 200 ? 7.294 -9.510 -17.040 1.00 90.56 200 LEU A CA 1
ATOM 1420 C C . LEU A 1 200 ? 6.610 -9.659 -18.398 1.00 90.56 200 LEU A C 1
ATOM 1422 O O . LEU A 1 200 ? 7.258 -9.862 -19.431 1.00 90.56 200 LEU A O 1
ATOM 1426 N N . ALA A 1 201 ? 5.293 -9.494 -18.402 1.00 87.06 201 ALA A N 1
ATOM 1427 C CA . ALA A 1 201 ? 4.496 -9.416 -19.616 1.00 87.06 201 ALA A CA 1
ATOM 1428 C C . ALA A 1 201 ? 3.394 -8.369 -19.460 1.00 87.06 201 ALA A C 1
ATOM 1430 O O . ALA A 1 201 ? 2.905 -8.119 -18.364 1.00 87.06 201 ALA A O 1
ATOM 1431 N N . LEU A 1 202 ? 3.001 -7.758 -20.577 1.00 88.56 202 LEU A N 1
ATOM 1432 C CA . LEU A 1 202 ? 1.841 -6.878 -20.626 1.00 88.56 202 LEU A CA 1
ATOM 1433 C C . LEU A 1 202 ? 0.719 -7.548 -21.408 1.00 88.56 202 LEU A C 1
ATOM 1435 O O . LEU A 1 202 ? 0.948 -8.126 -22.478 1.00 88.56 202 LEU A O 1
ATOM 1439 N N . SER A 1 203 ? -0.499 -7.408 -20.902 1.00 87.19 203 SER A N 1
ATOM 1440 C CA . SER A 1 203 ? -1.717 -7.782 -21.606 1.00 87.19 203 SER A CA 1
ATOM 1441 C C . SER A 1 203 ? -2.794 -6.715 -21.421 1.00 87.19 203 SER A C 1
ATOM 1443 O O . SER A 1 203 ? -2.744 -5.882 -20.519 1.00 87.19 203 SER A O 1
ATOM 1445 N N . LYS A 1 204 ? -3.769 -6.694 -22.332 1.00 88.56 204 LYS A N 1
ATOM 1446 C CA . LYS A 1 204 ? -4.912 -5.783 -22.265 1.00 88.56 204 LYS A CA 1
ATOM 1447 C C . LYS A 1 204 ? -6.185 -6.586 -22.051 1.00 88.56 204 LYS A C 1
ATOM 1449 O O . LYS A 1 204 ? -6.481 -7.485 -22.839 1.00 88.56 204 LYS A O 1
ATOM 1454 N N . SER A 1 205 ? -6.975 -6.198 -21.055 1.00 90.06 205 SER A N 1
ATOM 1455 C CA . SER A 1 205 ? -8.287 -6.786 -20.781 1.00 90.06 205 SER A CA 1
ATOM 1456 C C . SER A 1 205 ? -9.341 -5.688 -20.690 1.00 90.06 205 SER A C 1
ATOM 1458 O O . SER A 1 205 ? -9.348 -4.878 -19.768 1.00 90.06 205 SER A O 1
ATOM 1460 N N . GLY A 1 206 ? -10.228 -5.607 -21.685 1.00 91.00 206 GLY A N 1
ATOM 1461 C CA . GLY A 1 206 ? -11.184 -4.501 -21.777 1.00 91.00 206 GLY A CA 1
ATOM 1462 C C . GLY A 1 206 ? -10.474 -3.143 -21.863 1.00 91.00 206 GLY A C 1
ATOM 1463 O O . GLY A 1 206 ? -9.747 -2.891 -22.827 1.00 91.00 206 GLY A O 1
ATOM 1464 N N . ASN A 1 207 ? -10.697 -2.280 -20.867 1.00 91.56 207 ASN A N 1
ATOM 1465 C CA . ASN A 1 207 ? -10.031 -0.979 -20.739 1.00 91.56 207 ASN A CA 1
ATOM 1466 C C . ASN A 1 207 ? -8.804 -1.007 -19.822 1.00 91.56 207 ASN A C 1
ATOM 1468 O O . ASN A 1 207 ? -8.175 0.032 -19.645 1.00 91.56 207 ASN A O 1
ATOM 1472 N N . ASP A 1 208 ? -8.458 -2.155 -19.255 1.00 92.94 208 ASP A N 1
ATOM 1473 C CA . ASP A 1 208 ? -7.374 -2.256 -18.293 1.00 92.94 208 ASP A CA 1
ATOM 1474 C C . ASP A 1 208 ? -6.075 -2.727 -18.957 1.00 92.94 208 ASP A C 1
ATOM 1476 O O . ASP A 1 208 ? -6.095 -3.458 -19.959 1.00 92.94 208 ASP A O 1
ATOM 1480 N N . LEU A 1 209 ? -4.952 -2.308 -18.379 1.00 92.75 209 LEU A N 1
ATOM 1481 C CA . LEU A 1 209 ? -3.621 -2.819 -18.684 1.00 92.75 209 LEU A CA 1
ATOM 1482 C C . LEU A 1 209 ? -3.192 -3.735 -17.539 1.00 92.75 209 LEU A C 1
ATOM 1484 O O . LEU A 1 209 ? -3.219 -3.328 -16.386 1.00 92.75 209 LEU A O 1
ATOM 1488 N N . ILE A 1 210 ? -2.770 -4.952 -17.852 1.00 94.25 210 ILE A N 1
ATOM 1489 C CA . ILE A 1 210 ? -2.297 -5.919 -16.864 1.00 94.25 210 ILE A CA 1
ATOM 1490 C C . ILE A 1 210 ? -0.791 -6.073 -17.047 1.00 94.25 210 ILE A C 1
ATOM 1492 O O . ILE A 1 210 ? -0.332 -6.339 -18.161 1.00 94.25 210 ILE A O 1
ATOM 1496 N N . LEU A 1 211 ? -0.042 -5.908 -15.959 1.00 94.44 211 LEU A N 1
ATOM 1497 C CA . LEU A 1 211 ? 1.363 -6.289 -15.868 1.00 94.44 211 LEU A CA 1
ATOM 1498 C C . LEU A 1 211 ? 1.462 -7.596 -15.089 1.00 94.44 211 LEU A C 1
ATOM 1500 O O . LEU A 1 211 ? 1.198 -7.637 -13.893 1.00 94.44 211 LEU A O 1
ATOM 1504 N N . GLU A 1 212 ? 1.851 -8.657 -15.777 1.00 94.12 212 GLU A N 1
ATOM 1505 C CA . GLU A 1 212 ? 2.139 -9.956 -15.179 1.00 94.12 212 GLU A CA 1
ATOM 1506 C C . GLU A 1 212 ? 3.576 -9.969 -14.654 1.00 94.12 212 GLU A C 1
ATOM 1508 O O . GLU A 1 212 ? 4.479 -9.448 -15.310 1.00 94.12 212 GLU A O 1
ATOM 1513 N N . ALA A 1 213 ? 3.784 -10.582 -13.490 1.00 94.12 213 ALA A N 1
ATOM 1514 C CA . ALA A 1 213 ? 5.078 -10.713 -12.819 1.00 94.12 213 ALA A CA 1
ATOM 1515 C C . ALA A 1 213 ? 5.499 -12.186 -12.615 1.00 94.12 213 ALA A C 1
ATOM 1517 O O . ALA A 1 213 ? 6.431 -12.495 -11.865 1.00 94.12 213 ALA A O 1
ATOM 1518 N N . GLY A 1 214 ? 4.836 -13.106 -13.325 1.00 91.31 214 GLY A N 1
ATOM 1519 C CA . GLY A 1 214 ? 5.057 -14.552 -13.262 1.00 91.31 214 GLY A CA 1
ATOM 1520 C C . GLY A 1 214 ? 4.471 -15.202 -12.009 1.00 91.31 214 GLY A C 1
ATOM 1521 O O . GLY A 1 214 ? 3.998 -14.537 -11.108 1.00 91.31 214 GLY A O 1
ATOM 1522 N N . ASN A 1 215 ? 4.477 -16.536 -11.950 1.00 92.31 215 ASN A N 1
ATOM 1523 C CA . ASN A 1 215 ? 3.906 -17.313 -10.834 1.00 92.31 215 ASN A CA 1
ATOM 1524 C C . ASN A 1 215 ? 2.414 -17.039 -10.510 1.00 92.31 215 ASN A C 1
ATOM 1526 O O . ASN A 1 215 ? 1.935 -17.406 -9.444 1.00 92.31 215 ASN A O 1
ATOM 1530 N N . GLY A 1 216 ? 1.667 -16.444 -11.445 1.00 94.56 216 GLY A N 1
ATOM 1531 C CA . GLY A 1 216 ? 0.289 -16.001 -11.207 1.00 94.56 216 GLY A CA 1
ATOM 1532 C C . GLY A 1 216 ? 0.182 -14.614 -10.569 1.00 94.56 216 GLY A C 1
ATOM 1533 O O . GLY A 1 216 ? -0.937 -14.131 -10.422 1.00 94.56 216 GLY A O 1
ATOM 1534 N N . ASP A 1 217 ? 1.314 -13.980 -10.255 1.00 98.12 217 ASP A N 1
ATOM 1535 C CA . ASP A 1 217 ? 1.380 -12.607 -9.773 1.00 98.12 217 ASP A CA 1
ATOM 1536 C C . ASP A 1 217 ? 1.096 -11.633 -10.922 1.00 98.12 217 ASP A C 1
ATOM 1538 O O . ASP A 1 217 ? 1.653 -11.766 -12.023 1.00 98.12 217 ASP A O 1
ATOM 1542 N N . GLN A 1 218 ? 0.244 -10.641 -10.680 1.00 97.56 218 GLN A N 1
ATOM 1543 C CA . GLN A 1 218 ? -0.031 -9.573 -11.636 1.00 97.56 218 GLN A CA 1
ATOM 1544 C C . GLN A 1 218 ? -0.552 -8.325 -10.928 1.00 97.56 218 GLN A C 1
ATOM 1546 O O . GLN A 1 218 ? -1.189 -8.419 -9.884 1.00 97.56 218 GLN A O 1
ATOM 1551 N N . ILE A 1 219 ? -0.399 -7.174 -11.578 1.00 98.06 219 ILE A N 1
ATOM 1552 C CA . ILE A 1 219 ? -1.101 -5.952 -11.198 1.00 98.06 219 ILE A CA 1
ATOM 1553 C C . ILE A 1 219 ? -1.977 -5.469 -12.355 1.00 98.06 219 ILE A C 1
ATOM 1555 O O . ILE A 1 219 ? -1.536 -5.320 -13.500 1.00 98.06 219 ILE A O 1
ATOM 1559 N N . ASN A 1 220 ? -3.256 -5.262 -12.061 1.00 97.06 220 ASN A N 1
ATOM 1560 C CA . ASN A 1 220 ? -4.259 -4.784 -12.996 1.00 97.06 220 ASN A CA 1
ATOM 1561 C C . ASN A 1 220 ? -4.428 -3.265 -12.856 1.00 97.06 220 ASN A C 1
ATOM 1563 O O . ASN A 1 220 ? -5.046 -2.777 -11.910 1.00 97.06 220 ASN A O 1
ATOM 1567 N N . LEU A 1 221 ? -3.900 -2.521 -13.825 1.00 95.88 221 LEU A N 1
ATOM 1568 C CA . LEU A 1 221 ? -3.980 -1.067 -13.914 1.00 95.88 221 LEU A CA 1
ATOM 1569 C C . LEU A 1 221 ? -5.311 -0.675 -14.565 1.00 95.88 221 LEU A C 1
ATOM 1571 O O . LEU A 1 221 ? -5.485 -0.705 -15.794 1.00 95.88 221 LEU A O 1
ATOM 1575 N N . LYS A 1 222 ? -6.275 -0.322 -13.717 1.00 94.44 222 LYS A N 1
ATOM 1576 C CA . LYS A 1 222 ? -7.664 -0.107 -14.117 1.00 94.44 222 LYS A CA 1
ATOM 1577 C C . LYS A 1 222 ? -7.824 1.103 -15.025 1.00 94.44 222 LYS A C 1
ATOM 1579 O O . LYS A 1 222 ? -7.246 2.161 -14.796 1.00 94.44 222 LYS A O 1
ATOM 1584 N N . ASN A 1 223 ? -8.678 0.949 -16.037 1.00 92.19 223 ASN A N 1
ATOM 1585 C CA . ASN A 1 223 ? -9.085 2.015 -16.958 1.00 92.19 223 ASN A CA 1
ATOM 1586 C C . ASN A 1 223 ? -7.938 2.695 -17.734 1.00 92.19 223 ASN A C 1
ATOM 1588 O O . ASN A 1 223 ? -8.134 3.772 -18.295 1.00 92.19 223 ASN A O 1
ATOM 1592 N N . TRP A 1 224 ? -6.773 2.053 -17.854 1.00 91.62 224 TRP A N 1
ATOM 1593 C CA . TRP A 1 224 ? -5.623 2.555 -18.618 1.00 91.62 224 TRP A CA 1
ATOM 1594 C C . TRP A 1 224 ? -5.950 2.989 -20.064 1.00 91.62 224 TRP A C 1
ATOM 1596 O O . TRP A 1 224 ? -5.311 3.878 -20.627 1.00 91.62 224 TRP A O 1
ATOM 1606 N N . TYR A 1 225 ? -6.934 2.339 -20.688 1.00 90.06 225 TYR A N 1
ATOM 1607 C CA . TYR A 1 225 ? -7.385 2.593 -22.058 1.00 90.06 225 TYR A CA 1
ATOM 1608 C C . TYR A 1 225 ? -8.778 3.238 -22.137 1.00 90.06 225 TYR A C 1
ATOM 1610 O O . TYR A 1 225 ? -9.341 3.330 -23.232 1.00 90.06 225 TYR A O 1
ATOM 1618 N N . ALA A 1 226 ? -9.365 3.645 -21.006 1.00 89.38 226 ALA A N 1
ATOM 1619 C CA . ALA A 1 226 ? -10.654 4.330 -20.996 1.00 89.38 226 ALA A CA 1
ATOM 1620 C C . ALA A 1 226 ? -10.546 5.725 -21.641 1.00 89.38 226 ALA A C 1
ATOM 1622 O O . ALA A 1 226 ? -9.471 6.307 -21.730 1.00 89.38 226 ALA A O 1
ATOM 1623 N N . THR A 1 227 ? -11.666 6.278 -22.116 1.00 83.44 227 THR A N 1
ATOM 1624 C CA . THR A 1 227 ? -11.685 7.587 -22.801 1.00 83.44 227 THR A CA 1
ATOM 1625 C C . THR A 1 227 ? -12.127 8.751 -21.914 1.00 83.44 227 THR A C 1
ATOM 1627 O O . THR A 1 227 ? -11.841 9.896 -22.248 1.00 83.44 227 THR A O 1
ATOM 1630 N N . THR A 1 228 ? -12.867 8.479 -20.836 1.00 79.50 228 THR A N 1
ATOM 1631 C CA . THR A 1 228 ? -13.398 9.489 -19.898 1.00 79.50 228 THR A CA 1
ATOM 1632 C C . THR A 1 228 ? -12.609 9.536 -18.597 1.00 79.50 228 THR A C 1
ATOM 1634 O O . THR A 1 228 ? -12.339 10.618 -18.092 1.00 79.50 228 THR A O 1
ATOM 1637 N N . ASP A 1 229 ? -12.183 8.365 -18.132 1.00 71.38 229 ASP A N 1
ATOM 1638 C CA . ASP A 1 229 ? -11.531 8.125 -16.845 1.00 71.38 229 ASP A CA 1
ATOM 1639 C C . ASP A 1 229 ? -10.148 7.498 -17.100 1.00 71.38 229 ASP A C 1
ATOM 1641 O O . ASP A 1 229 ? -9.834 6.396 -16.659 1.00 71.38 229 ASP A O 1
ATOM 1645 N N . ASN A 1 230 ? -9.369 8.153 -17.969 1.00 71.25 230 ASN A N 1
ATOM 1646 C CA . ASN A 1 230 ? -8.074 7.672 -18.450 1.00 71.25 230 ASN A CA 1
ATOM 1647 C C . ASN A 1 230 ? -6.974 7.981 -17.433 1.00 71.25 230 ASN A C 1
ATOM 1649 O O . ASN A 1 230 ? -6.295 9.002 -17.555 1.00 71.25 230 ASN A O 1
ATOM 1653 N N . TYR A 1 231 ? -6.815 7.115 -16.441 1.00 76.69 231 TYR A N 1
ATOM 1654 C CA . TYR A 1 231 ? -5.971 7.438 -15.297 1.00 76.69 231 TYR A CA 1
ATOM 1655 C C . TYR A 1 231 ? -4.474 7.325 -15.575 1.00 76.69 231 TYR A C 1
ATOM 1657 O O . TYR A 1 231 ? -3.736 8.117 -15.019 1.00 76.69 231 TYR A O 1
ATOM 1665 N N . LYS A 1 232 ? -4.017 6.410 -16.455 1.00 85.56 232 LYS A N 1
ATOM 1666 C CA . LYS A 1 232 ? -2.585 6.180 -16.803 1.00 85.56 232 LYS A CA 1
ATOM 1667 C C . LYS A 1 232 ? -1.608 6.545 -15.675 1.00 85.56 232 LYS A C 1
ATOM 1669 O O . LYS A 1 232 ? -0.617 7.239 -15.897 1.00 85.56 232 LYS A O 1
ATOM 1674 N N . SER A 1 233 ? -1.935 6.102 -14.463 1.00 85.69 233 SER A N 1
ATOM 1675 C CA . SER A 1 233 ? -1.441 6.768 -13.259 1.00 85.69 233 SER A CA 1
ATOM 1676 C C . SER A 1 233 ? 0.008 6.428 -12.960 1.00 85.69 233 SER A C 1
ATOM 1678 O O . SER A 1 233 ? 0.711 7.200 -12.320 1.00 85.69 233 SER A O 1
ATOM 1680 N N . VAL A 1 234 ? 0.480 5.297 -13.486 1.00 93.50 234 VAL A N 1
ATOM 1681 C CA . VAL A 1 234 ? 1.862 4.841 -13.354 1.00 93.50 234 VAL A CA 1
ATOM 1682 C C . VAL A 1 234 ? 2.729 5.441 -14.460 1.00 93.50 234 VAL A C 1
ATOM 1684 O O . VAL A 1 234 ? 2.565 5.126 -15.643 1.00 93.50 234 VAL A O 1
ATOM 1687 N N . LEU A 1 235 ? 3.694 6.262 -14.052 1.00 93.50 235 LEU A N 1
ATOM 1688 C CA . LEU A 1 235 ? 4.720 6.856 -14.909 1.00 93.50 235 LEU A CA 1
ATOM 1689 C C . LEU A 1 235 ? 6.021 6.059 -14.877 1.00 93.50 235 LEU A C 1
ATOM 1691 O O . LEU A 1 235 ? 6.633 5.813 -15.920 1.00 93.50 235 LEU A O 1
ATOM 1695 N N . ASN A 1 236 ? 6.442 5.662 -13.678 1.00 95.00 236 ASN A N 1
ATOM 1696 C CA . ASN A 1 236 ? 7.732 5.029 -13.453 1.00 95.00 236 ASN A CA 1
ATOM 1697 C C . ASN A 1 236 ? 7.550 3.550 -13.124 1.00 95.00 236 ASN A C 1
ATOM 1699 O O . ASN A 1 236 ? 6.724 3.184 -12.288 1.00 95.00 236 ASN A O 1
ATOM 1703 N N . LEU A 1 237 ? 8.386 2.713 -13.732 1.00 96.06 237 LEU A N 1
ATOM 1704 C CA . LEU A 1 237 ? 8.619 1.352 -13.269 1.00 96.06 237 LEU A CA 1
ATOM 1705 C C . LEU A 1 237 ? 10.008 1.305 -12.636 1.00 96.06 237 LEU A C 1
ATOM 1707 O O . LEU A 1 237 ? 11.008 1.537 -13.315 1.00 96.06 237 LEU A O 1
ATOM 1711 N N . GLN A 1 238 ? 10.071 0.999 -11.347 1.00 97.81 238 GLN A N 1
ATOM 1712 C CA . GLN A 1 238 ? 11.310 0.705 -10.640 1.00 97.81 238 GLN A CA 1
ATOM 1713 C C . GLN A 1 238 ? 11.432 -0.808 -10.446 1.00 97.81 238 GLN A C 1
ATOM 1715 O O . GLN A 1 238 ? 10.448 -1.485 -10.174 1.00 97.81 238 GLN A O 1
ATOM 1720 N N . VAL A 1 239 ? 12.643 -1.347 -10.561 1.00 97.44 239 VAL A N 1
ATOM 1721 C CA . VAL A 1 239 ? 12.943 -2.749 -10.257 1.00 97.44 239 VAL A CA 1
ATOM 1722 C C . VAL A 1 239 ? 14.111 -2.814 -9.279 1.00 97.44 239 VAL A C 1
ATOM 1724 O O . VAL A 1 239 ? 15.196 -2.288 -9.551 1.00 97.44 239 VAL A O 1
ATOM 1727 N N . VAL A 1 240 ? 13.899 -3.486 -8.147 1.00 97.88 240 VAL A N 1
ATOM 1728 C CA . VAL A 1 240 ? 14.940 -3.814 -7.166 1.00 97.88 240 VAL A CA 1
ATOM 1729 C C . VAL A 1 240 ? 15.691 -5.057 -7.645 1.00 97.88 240 VAL A C 1
ATOM 1731 O O . VAL A 1 240 ? 15.419 -6.190 -7.249 1.00 97.88 240 VAL A O 1
ATOM 1734 N N . ALA A 1 241 ? 16.652 -4.834 -8.541 1.00 95.25 241 ALA A N 1
ATOM 1735 C CA . ALA A 1 241 ? 17.420 -5.885 -9.198 1.00 95.25 241 ALA A CA 1
ATOM 1736 C C . ALA A 1 241 ? 18.301 -6.702 -8.237 1.00 95.25 241 ALA A C 1
ATOM 1738 O O . ALA A 1 241 ? 18.621 -7.843 -8.545 1.00 95.25 241 ALA A O 1
ATOM 1739 N N . ASP A 1 242 ? 18.652 -6.166 -7.063 1.00 92.50 242 ASP A N 1
ATOM 1740 C CA . ASP A 1 242 ? 19.450 -6.875 -6.042 1.00 92.50 242 ASP A CA 1
ATOM 1741 C C . ASP A 1 242 ? 18.761 -8.170 -5.541 1.00 92.50 242 ASP A C 1
ATOM 1743 O O . ASP A 1 242 ? 19.428 -9.059 -5.017 1.00 92.50 242 ASP A O 1
ATOM 1747 N N . ALA A 1 243 ? 17.439 -8.303 -5.732 1.00 91.25 243 ALA A N 1
ATOM 1748 C CA . ALA A 1 243 ? 16.672 -9.514 -5.423 1.00 91.25 243 ALA A CA 1
ATOM 1749 C C . ALA A 1 243 ? 16.576 -10.517 -6.599 1.00 91.25 243 ALA A C 1
ATOM 1751 O O . ALA A 1 243 ? 16.072 -11.629 -6.428 1.00 91.25 243 ALA A O 1
ATOM 1752 N N . ILE A 1 244 ? 17.027 -10.148 -7.804 1.00 93.75 244 ILE A N 1
ATOM 1753 C CA . ILE A 1 244 ? 16.907 -10.958 -9.028 1.00 93.75 244 ILE A CA 1
ATOM 1754 C C . ILE A 1 244 ? 17.979 -12.057 -9.066 1.00 93.75 244 ILE A C 1
ATOM 1756 O O . ILE A 1 244 ? 19.123 -11.871 -8.652 1.00 93.75 244 ILE A O 1
ATOM 1760 N N . THR A 1 245 ? 17.633 -13.224 -9.620 1.00 92.12 245 THR A N 1
ATOM 1761 C CA . THR A 1 245 ? 18.593 -14.318 -9.761 1.00 92.12 245 THR A CA 1
ATOM 1762 C C . THR A 1 245 ? 19.571 -13.973 -10.878 1.00 92.12 245 THR A C 1
ATOM 1764 O O . THR A 1 245 ? 19.169 -13.648 -11.989 1.00 92.12 245 THR A O 1
ATOM 1767 N N . GLY A 1 246 ? 20.870 -14.066 -10.598 1.00 89.00 246 GLY A N 1
ATOM 1768 C CA . GLY A 1 246 ? 21.907 -13.688 -11.561 1.00 89.00 246 GLY A CA 1
ATOM 1769 C C . GLY A 1 246 ? 22.285 -12.207 -11.528 1.00 89.00 246 GLY A C 1
ATOM 1770 O O . GLY A 1 246 ? 23.107 -11.795 -12.341 1.00 89.00 246 GLY A O 1
ATOM 1771 N N . PHE A 1 247 ? 21.748 -11.425 -10.585 1.00 92.88 247 PHE A N 1
ATOM 1772 C CA . PHE A 1 247 ? 22.308 -10.122 -10.247 1.00 92.88 247 PHE A CA 1
ATOM 1773 C C . PHE A 1 247 ? 23.775 -10.259 -9.816 1.00 92.88 247 PHE A C 1
ATOM 1775 O O . PHE A 1 247 ? 24.107 -11.055 -8.934 1.00 92.88 247 PHE A O 1
ATOM 1782 N N . ASP A 1 248 ? 24.650 -9.467 -10.429 1.00 91.56 248 ASP A N 1
ATOM 1783 C CA . ASP A 1 248 ? 26.054 -9.368 -10.048 1.00 91.56 248 ASP A CA 1
ATOM 1784 C C . ASP A 1 248 ? 26.604 -8.002 -10.478 1.00 91.56 248 ASP A C 1
ATOM 1786 O O . ASP A 1 248 ? 26.625 -7.634 -11.653 1.00 91.56 248 ASP A O 1
ATOM 1790 N N . ARG A 1 249 ? 27.101 -7.246 -9.494 1.00 91.19 249 ARG A N 1
ATOM 1791 C CA . ARG A 1 249 ? 27.636 -5.885 -9.666 1.00 91.19 249 ARG A CA 1
ATOM 1792 C C . ARG A 1 249 ? 28.847 -5.817 -10.601 1.00 91.19 249 ARG A C 1
ATOM 1794 O O . ARG A 1 249 ? 29.208 -4.725 -11.038 1.00 91.19 249 ARG A O 1
ATOM 1801 N N . ALA A 1 250 ? 29.496 -6.949 -10.875 1.00 89.50 250 ALA A N 1
ATOM 1802 C CA . ALA A 1 250 ? 30.606 -7.056 -11.814 1.00 89.50 250 ALA A CA 1
ATOM 1803 C C . ALA A 1 250 ? 30.164 -7.337 -13.265 1.00 89.50 250 ALA A C 1
ATOM 1805 O O . ALA A 1 250 ? 31.013 -7.332 -14.162 1.00 89.50 250 ALA A O 1
ATOM 1806 N N . LEU A 1 251 ? 28.873 -7.583 -13.519 1.00 83.75 251 LEU A N 1
ATOM 1807 C CA . LEU A 1 251 ? 28.366 -7.851 -14.863 1.00 83.75 251 LEU A CA 1
ATOM 1808 C C . LEU A 1 251 ? 28.421 -6.618 -15.765 1.00 83.75 251 LEU A C 1
ATOM 1810 O O . LEU A 1 251 ? 28.320 -5.474 -15.329 1.00 83.75 251 LEU A O 1
ATOM 1814 N N . ILE A 1 252 ? 28.541 -6.887 -17.065 1.00 79.44 252 ILE A N 1
ATOM 1815 C CA . ILE A 1 252 ? 28.438 -5.866 -18.116 1.00 79.44 252 ILE A CA 1
ATOM 1816 C C . ILE A 1 252 ? 26.970 -5.531 -18.404 1.00 79.44 252 ILE A C 1
ATOM 1818 O O . ILE A 1 252 ? 26.688 -4.432 -18.875 1.00 79.44 252 ILE A O 1
ATOM 1822 N N . ASP A 1 253 ? 26.046 -6.461 -18.136 1.00 82.81 253 ASP A N 1
ATOM 1823 C CA . ASP A 1 253 ? 24.621 -6.230 -18.353 1.00 82.81 253 ASP A CA 1
ATOM 1824 C C . ASP A 1 253 ? 24.152 -5.036 -17.498 1.00 82.81 253 ASP A C 1
ATOM 1826 O O . ASP A 1 253 ? 24.204 -5.099 -16.261 1.00 82.81 253 ASP A O 1
ATOM 1830 N N . PRO A 1 254 ? 23.715 -3.927 -18.121 1.00 80.62 254 PRO A N 1
ATOM 1831 C CA . PRO A 1 254 ? 23.327 -2.729 -17.387 1.00 80.62 254 PRO A CA 1
ATOM 1832 C C . PRO A 1 254 ? 22.108 -2.961 -16.484 1.00 80.62 254 PRO A C 1
ATOM 1834 O O . PRO A 1 254 ? 21.973 -2.261 -15.481 1.00 80.62 254 PRO A O 1
ATOM 1837 N N . LEU A 1 255 ? 21.264 -3.957 -16.782 1.00 88.12 255 LEU A N 1
ATOM 1838 C CA . LEU A 1 255 ? 20.033 -4.233 -16.035 1.00 88.12 255 LEU A CA 1
ATOM 1839 C C . LEU A 1 255 ? 20.248 -5.136 -14.809 1.00 88.12 255 LEU A C 1
ATOM 1841 O O . LEU A 1 255 ? 19.354 -5.239 -13.968 1.00 88.12 255 LEU A O 1
ATOM 1845 N N . LEU A 1 256 ? 21.421 -5.772 -14.694 1.00 89.94 256 LEU A N 1
ATOM 1846 C CA . LEU A 1 256 ? 21.773 -6.711 -13.614 1.00 89.94 256 LEU A CA 1
ATOM 1847 C C . LEU A 1 256 ? 23.070 -6.345 -12.874 1.00 89.94 256 LEU A C 1
ATOM 1849 O O . LEU A 1 256 ? 23.563 -7.133 -12.071 1.00 89.94 256 LEU A O 1
ATOM 1853 N N . SER A 1 257 ? 23.618 -5.153 -13.128 1.00 89.75 257 SER A N 1
ATOM 1854 C CA . SER A 1 257 ? 24.861 -4.662 -12.508 1.00 89.75 257 SER A CA 1
ATOM 1855 C C . SER A 1 257 ? 24.656 -3.560 -11.464 1.00 89.75 257 SER A C 1
ATOM 1857 O O . SER A 1 257 ? 25.605 -3.193 -10.765 1.00 89.75 257 SER A O 1
ATOM 1859 N N . LYS A 1 258 ? 23.430 -3.033 -11.336 1.00 94.94 258 LYS A N 1
ATOM 1860 C CA . LYS A 1 258 ? 23.038 -2.025 -10.338 1.00 94.94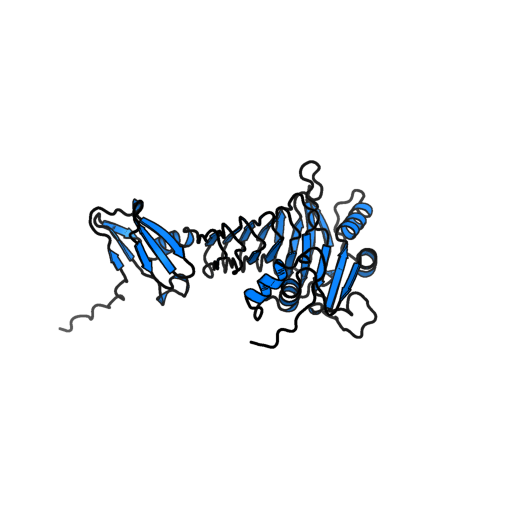 258 LYS A CA 1
ATOM 1861 C C . LYS A 1 258 ? 21.777 -2.428 -9.605 1.00 94.94 258 LYS A C 1
ATOM 1863 O O . LYS A 1 258 ? 20.873 -2.995 -10.212 1.00 94.94 258 LYS A O 1
ATOM 1868 N N . SER A 1 259 ? 21.763 -2.135 -8.309 1.00 95.38 259 SER A N 1
ATOM 1869 C CA . SER A 1 259 ? 20.754 -2.614 -7.355 1.00 95.38 259 SER A CA 1
ATOM 1870 C C . SER A 1 259 ? 19.339 -2.120 -7.681 1.00 95.38 259 SER A C 1
ATOM 1872 O O . SER A 1 259 ? 18.372 -2.831 -7.426 1.00 95.38 259 SER A O 1
ATOM 1874 N N . ILE A 1 260 ? 19.229 -0.921 -8.257 1.00 97.12 260 ILE A N 1
ATOM 1875 C CA . ILE A 1 260 ? 17.983 -0.274 -8.675 1.00 97.12 260 ILE A CA 1
ATOM 1876 C C . ILE A 1 260 ? 18.037 0.024 -10.171 1.00 97.12 260 ILE A C 1
ATOM 1878 O O . ILE A 1 260 ? 19.048 0.532 -10.667 1.00 97.12 260 ILE A O 1
ATOM 1882 N N . GLN A 1 261 ? 16.931 -0.243 -10.863 1.00 96.12 261 GLN A N 1
ATOM 1883 C CA . GLN A 1 261 ? 16.727 0.062 -12.278 1.00 96.12 261 GLN A CA 1
ATOM 1884 C C . GLN A 1 261 ? 15.410 0.813 -12.450 1.00 96.12 261 GLN A C 1
ATOM 1886 O O . GLN A 1 261 ? 14.381 0.348 -11.971 1.00 96.12 261 GLN A O 1
ATOM 1891 N N . ASN A 1 262 ? 15.441 1.953 -13.135 1.00 96.25 262 ASN A N 1
ATOM 1892 C CA . ASN A 1 262 ? 14.259 2.773 -13.383 1.00 96.25 262 ASN A CA 1
ATOM 1893 C C . ASN A 1 262 ? 13.964 2.830 -14.877 1.00 96.25 262 ASN A C 1
ATOM 1895 O O . ASN A 1 262 ? 14.875 3.025 -15.689 1.00 96.25 262 ASN A O 1
ATOM 1899 N N . PHE A 1 263 ? 12.688 2.727 -15.224 1.00 94.50 263 PHE A N 1
ATOM 1900 C CA . PHE A 1 263 ? 12.195 2.720 -16.591 1.00 94.50 263 PHE A CA 1
ATOM 1901 C C . PHE A 1 263 ? 11.008 3.671 -16.743 1.00 94.50 263 PHE A C 1
ATOM 1903 O O . PHE A 1 263 ? 10.210 3.844 -15.820 1.00 94.50 263 PHE A O 1
ATOM 1910 N N . ASP A 1 264 ? 10.870 4.239 -17.936 1.00 93.88 264 ASP A N 1
ATOM 1911 C CA . ASP A 1 264 ? 9.666 4.944 -18.360 1.00 93.88 264 ASP A CA 1
ATOM 1912 C C . ASP A 1 264 ? 8.584 3.906 -18.676 1.00 93.88 264 ASP A C 1
ATOM 1914 O O . ASP A 1 264 ? 8.619 3.222 -19.708 1.00 93.88 264 ASP A O 1
ATOM 1918 N N . PHE A 1 265 ? 7.620 3.766 -17.766 1.00 92.88 265 PHE A N 1
ATOM 1919 C CA . PHE A 1 265 ? 6.553 2.786 -17.920 1.00 92.88 265 PHE A CA 1
ATOM 1920 C C . PHE A 1 265 ? 5.649 3.134 -19.105 1.00 92.88 265 PHE A C 1
ATOM 1922 O O . PHE A 1 265 ? 5.207 2.250 -19.839 1.00 92.88 265 PHE A O 1
ATOM 1929 N N . THR A 1 266 ? 5.440 4.421 -19.382 1.00 89.25 266 THR A N 1
ATOM 1930 C CA . THR A 1 266 ? 4.625 4.839 -20.526 1.00 89.25 266 THR A CA 1
ATOM 1931 C C . THR A 1 266 ? 5.296 4.497 -21.854 1.00 89.25 266 THR A C 1
ATOM 1933 O O . THR A 1 266 ? 4.619 4.064 -22.787 1.00 89.25 266 THR A O 1
ATOM 1936 N N . ALA A 1 267 ? 6.625 4.605 -21.949 1.00 90.00 267 ALA A N 1
ATOM 1937 C CA . ALA A 1 267 ? 7.379 4.171 -23.122 1.00 90.00 267 ALA A CA 1
ATOM 1938 C C . ALA A 1 267 ? 7.278 2.652 -23.333 1.00 90.00 267 ALA A C 1
ATOM 1940 O O . ALA A 1 267 ? 7.054 2.210 -24.464 1.00 90.00 267 ALA A O 1
ATOM 1941 N N . ILE A 1 268 ? 7.366 1.865 -22.255 1.00 88.44 268 ILE A N 1
ATOM 1942 C CA . ILE A 1 268 ? 7.139 0.411 -22.273 1.00 88.44 268 ILE A CA 1
ATOM 1943 C C . ILE A 1 268 ? 5.752 0.088 -22.845 1.00 88.44 268 ILE A C 1
ATOM 1945 O O . ILE A 1 268 ? 5.633 -0.715 -23.777 1.00 88.44 268 ILE A O 1
ATOM 1949 N N . VAL A 1 269 ? 4.712 0.750 -22.339 1.00 88.50 269 VAL A N 1
ATOM 1950 C CA . VAL A 1 269 ? 3.337 0.521 -22.793 1.00 88.50 269 VAL A CA 1
ATOM 1951 C C . VAL A 1 269 ? 3.127 0.993 -24.230 1.00 88.50 269 VAL A C 1
ATOM 1953 O O . VAL A 1 269 ? 2.481 0.300 -25.007 1.00 88.50 269 VAL A O 1
ATOM 1956 N N . ASN A 1 270 ? 3.726 2.110 -24.643 1.00 86.75 270 ASN A N 1
ATOM 1957 C CA . ASN A 1 270 ? 3.645 2.581 -26.027 1.00 86.75 270 ASN A CA 1
ATOM 1958 C C . ASN A 1 270 ? 4.265 1.577 -27.012 1.00 86.75 270 ASN A C 1
ATOM 1960 O O . ASN A 1 270 ? 3.731 1.378 -28.104 1.00 86.75 270 ASN A O 1
ATOM 1964 N N . VAL A 1 271 ? 5.379 0.934 -26.644 1.00 82.75 271 VAL A N 1
ATOM 1965 C CA . VAL A 1 271 ? 5.977 -0.146 -27.447 1.00 82.75 271 VAL A CA 1
ATOM 1966 C C . VAL A 1 271 ? 5.042 -1.351 -27.508 1.00 82.75 271 VAL A C 1
ATOM 1968 O O . VAL A 1 271 ? 4.851 -1.913 -28.590 1.00 82.75 271 VAL A O 1
ATOM 1971 N N . PHE A 1 272 ? 4.434 -1.726 -26.378 1.00 82.00 272 PHE A N 1
ATOM 1972 C CA . PHE A 1 272 ? 3.407 -2.764 -26.345 1.00 82.00 272 PHE A CA 1
ATOM 1973 C C . PHE A 1 272 ? 2.251 -2.420 -27.293 1.00 82.00 272 PHE A C 1
ATOM 1975 O O . PHE A 1 272 ? 1.994 -3.187 -28.217 1.00 82.00 272 PHE A O 1
ATOM 1982 N N . ASP A 1 273 ? 1.641 -1.243 -27.159 1.00 84.19 273 ASP A N 1
ATOM 1983 C CA . ASP A 1 273 ? 0.514 -0.780 -27.975 1.00 84.19 273 ASP A CA 1
ATOM 1984 C C . ASP A 1 273 ? 0.849 -0.763 -29.480 1.00 84.19 273 ASP A C 1
ATOM 1986 O O . ASP A 1 273 ? 0.025 -1.162 -30.307 1.00 84.19 273 ASP A O 1
ATOM 1990 N N . GLN A 1 274 ? 2.069 -0.355 -29.853 1.00 80.56 274 GLN A N 1
ATOM 1991 C CA . GLN A 1 274 ? 2.542 -0.370 -31.244 1.00 80.56 274 GLN A CA 1
ATOM 1992 C C . GLN A 1 274 ? 2.712 -1.789 -31.797 1.00 80.56 274 GLN A C 1
ATOM 1994 O O . GLN A 1 274 ? 2.380 -2.044 -32.958 1.00 80.56 274 GLN A O 1
ATOM 1999 N N . ALA A 1 275 ? 3.223 -2.718 -30.986 1.00 73.44 275 ALA A N 1
ATOM 2000 C CA . ALA A 1 275 ? 3.363 -4.119 -31.368 1.00 73.44 275 ALA A CA 1
ATOM 2001 C C . ALA A 1 275 ? 2.003 -4.840 -31.443 1.00 73.44 275 ALA A C 1
ATOM 2003 O O . ALA A 1 275 ? 1.840 -5.774 -32.229 1.00 73.44 275 ALA A O 1
ATOM 2004 N N . HIS A 1 276 ? 1.017 -4.392 -30.661 1.00 67.25 276 HIS A N 1
ATOM 2005 C CA . HIS A 1 276 ? -0.292 -5.024 -30.488 1.00 67.25 276 HIS A CA 1
ATOM 2006 C C . HIS A 1 276 ? -1.393 -4.495 -31.422 1.00 67.25 276 HIS A C 1
ATOM 2008 O O . HIS A 1 276 ? -2.556 -4.487 -31.034 1.00 67.25 276 HIS A O 1
ATOM 2014 N N . GLY A 1 277 ? -1.078 -4.099 -32.664 1.00 52.81 277 GLY A N 1
ATOM 2015 C CA . GLY A 1 277 ? -2.038 -3.610 -33.672 1.00 52.81 277 GLY A CA 1
ATOM 2016 C C . GLY A 1 277 ? -3.176 -4.580 -34.079 1.00 52.81 277 GLY A C 1
ATOM 2017 O O . GLY A 1 277 ? -3.311 -4.898 -35.257 1.00 52.81 277 GLY A O 1
ATOM 2018 N N . GLY A 1 278 ? -4.011 -5.038 -33.136 1.00 49.28 278 GLY A N 1
ATOM 2019 C CA . GLY A 1 278 ? -5.235 -5.818 -33.335 1.00 49.28 278 GLY A CA 1
ATOM 2020 C C . GLY A 1 278 ? -5.223 -7.310 -32.948 1.00 49.28 278 GLY A C 1
ATOM 2021 O O . GLY A 1 278 ? -6.087 -8.026 -33.443 1.00 49.28 278 GLY A O 1
ATOM 2022 N N . SER A 1 279 ? -4.315 -7.821 -32.104 1.00 45.66 279 SER A N 1
ATOM 2023 C CA . SER A 1 279 ? -4.280 -9.254 -31.712 1.00 45.66 279 SER A CA 1
ATOM 2024 C C . SER A 1 279 ? -4.294 -9.432 -30.190 1.00 45.66 279 SER A C 1
ATOM 2026 O O . SER A 1 279 ? -3.658 -8.658 -29.505 1.00 45.66 279 SER A O 1
ATOM 2028 N N . THR A 1 280 ? -4.996 -10.440 -29.664 1.00 41.81 280 THR A N 1
ATOM 2029 C CA . THR A 1 280 ? -5.265 -10.683 -28.226 1.00 41.81 280 THR A CA 1
ATOM 2030 C C . THR A 1 280 ? -4.341 -11.733 -27.585 1.00 41.81 280 THR A C 1
ATOM 2032 O O . THR A 1 280 ? -4.780 -12.472 -26.706 1.00 41.81 280 THR A O 1
ATOM 2035 N N . ASN A 1 281 ? -3.099 -11.882 -28.055 1.00 41.34 281 ASN A N 1
ATOM 2036 C CA . ASN A 1 281 ? -2.216 -12.974 -27.620 1.00 41.34 281 ASN A CA 1
ATOM 2037 C C . ASN A 1 281 ? -0.973 -12.462 -26.883 1.00 41.34 281 ASN A C 1
ATOM 2039 O O . ASN A 1 281 ? -0.267 -11.590 -27.384 1.00 41.34 281 ASN A O 1
ATOM 2043 N N . PHE A 1 282 ? -0.728 -13.087 -25.725 1.00 49.38 282 PHE A N 1
ATOM 2044 C CA . PHE A 1 282 ? 0.393 -12.919 -24.796 1.00 49.38 282 PHE A CA 1
ATOM 2045 C C . PHE A 1 282 ? 1.719 -12.569 -25.483 1.00 49.38 282 PHE A C 1
ATOM 2047 O O . PHE A 1 282 ? 2.262 -13.356 -26.261 1.00 49.38 282 PHE A O 1
ATOM 2054 N N . MET A 1 283 ? 2.280 -11.413 -25.131 1.00 49.78 283 MET A N 1
ATOM 2055 C CA . MET A 1 283 ? 3.677 -11.097 -25.412 1.00 49.78 283 MET A CA 1
ATOM 2056 C C . MET A 1 283 ? 4.502 -11.531 -24.199 1.00 49.78 283 MET A C 1
ATOM 2058 O O . MET A 1 283 ? 4.696 -10.744 -23.281 1.00 49.78 283 MET A O 1
ATOM 2062 N N . HIS A 1 284 ? 5.008 -12.769 -24.193 1.00 50.31 284 HIS A N 1
ATOM 2063 C CA . HIS A 1 284 ? 6.157 -13.099 -23.345 1.00 50.31 284 HIS A CA 1
ATOM 2064 C C . HIS A 1 284 ? 7.346 -12.292 -23.873 1.00 50.31 284 HIS A C 1
ATOM 2066 O O . HIS A 1 284 ? 7.832 -12.534 -24.983 1.00 50.31 284 HIS A O 1
ATOM 2072 N N . TRP A 1 285 ? 7.762 -11.271 -23.130 1.00 50.84 285 TRP A N 1
ATOM 2073 C CA . TRP A 1 285 ? 8.861 -10.404 -23.524 1.00 50.84 285 TRP A CA 1
ATOM 2074 C C . TRP A 1 285 ? 10.159 -11.213 -23.609 1.00 50.84 285 TRP A C 1
ATOM 2076 O O . TRP A 1 285 ? 10.582 -11.840 -22.644 1.00 50.84 285 TRP A O 1
ATOM 2086 N N . ASN A 1 286 ? 10.872 -11.132 -24.735 1.00 46.72 286 ASN A N 1
ATOM 2087 C CA . ASN A 1 286 ? 12.321 -11.314 -24.682 1.00 46.72 286 ASN A CA 1
ATOM 2088 C C . ASN A 1 286 ? 12.892 -9.980 -24.170 1.00 46.72 286 ASN A C 1
ATOM 2090 O O . ASN A 1 286 ? 13.185 -9.073 -24.950 1.00 46.72 286 ASN A O 1
ATOM 2094 N N . ALA A 1 287 ? 12.878 -9.822 -22.843 1.00 46.38 287 ALA A N 1
ATOM 2095 C CA . ALA A 1 287 ? 12.863 -8.553 -22.110 1.00 46.38 287 ALA A CA 1
ATOM 2096 C C . ALA A 1 287 ? 14.069 -7.617 -22.312 1.00 46.38 287 ALA A C 1
ATOM 2098 O O . ALA A 1 287 ? 14.036 -6.467 -21.883 1.00 46.38 287 ALA A O 1
ATOM 2099 N N . THR A 1 288 ? 15.123 -8.052 -22.998 1.00 51.31 288 THR A N 1
ATOM 2100 C CA . THR A 1 288 ? 16.386 -7.308 -23.067 1.00 51.31 288 THR A CA 1
ATOM 2101 C C . THR A 1 288 ? 16.350 -6.082 -23.981 1.00 51.31 288 THR A C 1
ATOM 2103 O O . THR A 1 288 ? 16.964 -5.074 -23.647 1.00 51.31 288 THR A O 1
ATOM 2106 N N . ASN A 1 289 ? 15.617 -6.101 -25.100 1.00 54.09 289 ASN A N 1
ATOM 2107 C CA . ASN A 1 289 ? 15.655 -4.975 -26.050 1.00 54.09 289 ASN A CA 1
ATOM 2108 C C . ASN A 1 289 ? 14.625 -3.871 -25.757 1.00 54.09 289 ASN A C 1
ATOM 2110 O O . ASN A 1 289 ? 14.922 -2.696 -25.967 1.00 54.09 289 ASN A O 1
ATOM 2114 N N . SER A 1 290 ? 13.431 -4.224 -25.275 1.00 59.69 290 SER A N 1
ATOM 2115 C CA . SER A 1 290 ? 12.347 -3.252 -25.061 1.00 59.69 290 SER A CA 1
ATOM 2116 C C . SER A 1 290 ? 12.478 -2.500 -23.735 1.00 59.69 290 SER A C 1
ATOM 2118 O O . SER A 1 290 ? 12.235 -1.297 -23.704 1.00 59.69 290 SER A O 1
ATOM 2120 N N . LEU A 1 291 ? 12.924 -3.170 -22.661 1.00 71.12 291 LEU A N 1
ATOM 2121 C CA . LEU A 1 291 ? 13.200 -2.498 -21.385 1.00 71.12 291 LEU A CA 1
ATOM 2122 C C . LEU A 1 291 ? 14.368 -1.523 -21.527 1.00 71.12 291 LEU A C 1
ATOM 2124 O O . LEU A 1 291 ? 14.292 -0.406 -21.034 1.00 71.12 291 LEU A O 1
ATOM 2128 N N . LEU A 1 292 ? 15.421 -1.906 -22.258 1.00 79.44 292 LEU A N 1
ATOM 2129 C CA . LEU A 1 292 ? 16.591 -1.049 -22.438 1.00 79.44 292 LEU A CA 1
ATOM 2130 C C . LEU A 1 292 ? 16.258 0.251 -23.187 1.00 79.44 292 LEU A C 1
ATOM 2132 O O . LEU A 1 292 ? 16.836 1.290 -22.888 1.00 79.44 292 LEU A O 1
ATOM 2136 N N . ALA A 1 293 ? 15.310 0.217 -24.128 1.00 81.19 293 ALA A N 1
ATOM 2137 C CA . ALA A 1 293 ? 14.862 1.416 -24.838 1.00 81.19 293 ALA A CA 1
ATOM 2138 C C . ALA A 1 293 ? 14.107 2.408 -23.932 1.00 81.19 293 ALA A C 1
ATOM 2140 O O . ALA A 1 293 ? 14.131 3.607 -24.198 1.00 81.19 293 ALA A O 1
ATOM 2141 N N . ALA A 1 294 ? 13.454 1.909 -22.881 1.00 89.38 294 ALA A N 1
ATOM 2142 C CA . ALA A 1 294 ? 12.739 2.703 -21.885 1.00 89.38 294 ALA A CA 1
ATOM 2143 C C . ALA A 1 294 ? 13.553 2.932 -20.598 1.00 89.38 294 ALA A C 1
ATOM 2145 O O . ALA A 1 294 ? 13.048 3.529 -19.651 1.00 89.38 294 ALA A O 1
ATOM 2146 N N . HIS A 1 295 ? 14.794 2.441 -20.532 1.00 92.12 295 HIS A N 1
ATOM 2147 C CA . HIS A 1 295 ? 15.644 2.553 -19.351 1.00 92.12 295 HIS A CA 1
ATOM 2148 C C . HIS A 1 295 ? 16.044 4.009 -19.116 1.00 92.12 295 HIS A C 1
ATOM 2150 O O . HIS A 1 295 ? 16.586 4.672 -20.000 1.00 92.12 295 HIS A O 1
ATOM 2156 N N . LEU A 1 296 ? 15.762 4.506 -17.914 1.00 93.62 296 LEU A N 1
ATOM 2157 C CA . LEU A 1 296 ? 16.010 5.891 -17.521 1.00 93.62 296 LEU A CA 1
ATOM 2158 C C . LEU A 1 296 ? 17.301 6.023 -16.722 1.00 93.62 296 LEU A C 1
ATOM 2160 O O . LEU A 1 296 ? 18.090 6.941 -16.943 1.00 93.62 296 LEU A O 1
ATOM 2164 N N . SER A 1 297 ? 17.498 5.142 -15.741 1.00 94.69 297 SER A N 1
ATOM 2165 C CA . SER A 1 297 ? 18.649 5.204 -14.844 1.00 94.69 297 SER A CA 1
ATOM 2166 C C . SER A 1 297 ? 18.874 3.894 -14.100 1.00 94.69 297 SER A C 1
ATOM 2168 O O . SER A 1 297 ? 17.978 3.064 -13.963 1.00 94.69 297 SER A O 1
ATOM 2170 N N . ALA A 1 298 ? 20.093 3.742 -13.590 1.00 94.88 298 ALA A N 1
ATOM 2171 C CA . ALA A 1 298 ? 20.511 2.632 -12.752 1.00 94.88 298 ALA A CA 1
ATOM 2172 C C . ALA A 1 298 ? 21.301 3.177 -11.554 1.00 94.88 298 ALA A C 1
ATOM 2174 O O . ALA A 1 298 ? 22.081 4.122 -11.714 1.00 94.88 298 ALA A O 1
ATOM 2175 N N . SER A 1 299 ? 21.121 2.606 -10.362 1.00 95.69 299 SER A N 1
ATOM 2176 C CA . SER A 1 299 ? 21.744 3.122 -9.136 1.00 95.69 299 SER A CA 1
ATOM 2177 C C . SER A 1 299 ? 22.049 2.026 -8.113 1.00 95.69 299 SER A C 1
ATOM 2179 O O . SER A 1 299 ? 21.349 1.023 -8.025 1.00 95.69 299 SER A O 1
ATOM 2181 N N . ASP A 1 300 ? 23.104 2.232 -7.322 1.00 94.94 300 ASP A N 1
ATOM 2182 C CA . ASP A 1 300 ? 23.408 1.432 -6.122 1.00 94.94 300 ASP A CA 1
ATOM 2183 C C . ASP A 1 300 ? 23.109 2.189 -4.822 1.00 94.94 300 ASP A C 1
ATOM 2185 O O . ASP A 1 300 ? 23.305 1.655 -3.732 1.00 94.94 300 ASP A O 1
ATOM 2189 N N . SER A 1 301 ? 22.708 3.457 -4.927 1.00 95.19 301 SER A N 1
ATOM 2190 C CA . SER A 1 301 ? 22.655 4.373 -3.787 1.00 95.19 301 SER A CA 1
ATOM 2191 C C . SER A 1 301 ? 21.432 5.274 -3.782 1.00 95.19 301 SER A C 1
ATOM 2193 O O . SER A 1 301 ? 21.334 6.125 -2.905 1.00 95.19 301 SER A O 1
ATOM 2195 N N . THR A 1 302 ? 20.536 5.155 -4.760 1.00 97.12 302 THR A N 1
ATOM 2196 C CA . THR A 1 302 ? 19.307 5.944 -4.817 1.00 97.12 302 THR A CA 1
ATOM 2197 C C . THR A 1 302 ? 18.138 5.125 -5.358 1.00 97.12 302 THR A C 1
ATOM 2199 O O . THR A 1 302 ? 18.344 4.274 -6.222 1.00 97.12 302 THR A O 1
ATOM 2202 N N . ALA A 1 303 ? 16.924 5.400 -4.877 1.00 97.69 303 ALA A N 1
ATOM 2203 C CA . ALA A 1 303 ? 15.685 4.761 -5.333 1.00 97.69 303 ALA A CA 1
ATOM 2204 C C . ALA A 1 303 ? 14.501 5.739 -5.287 1.00 97.69 303 ALA A C 1
ATOM 2206 O O . ALA A 1 303 ? 14.463 6.632 -4.437 1.00 97.69 303 ALA A O 1
ATOM 2207 N N . LEU A 1 304 ? 13.535 5.578 -6.189 1.00 97.19 304 LEU A N 1
ATOM 2208 C CA . LEU A 1 304 ? 12.190 6.137 -6.041 1.00 97.19 304 LEU A CA 1
ATOM 2209 C C . LEU A 1 304 ? 11.523 5.450 -4.841 1.00 97.19 304 LEU A C 1
ATOM 2211 O O . LEU A 1 304 ? 11.572 4.227 -4.728 1.00 97.19 304 LEU A O 1
ATOM 2215 N N . GLY A 1 305 ? 10.986 6.234 -3.906 1.00 96.44 305 GLY A N 1
ATOM 2216 C CA . GLY A 1 305 ? 10.534 5.724 -2.604 1.00 96.44 305 GLY A CA 1
ATOM 2217 C C . GLY A 1 305 ? 11.668 5.382 -1.630 1.00 96.44 305 GLY A C 1
ATOM 2218 O O . GLY A 1 305 ? 11.425 4.764 -0.593 1.00 96.44 305 GLY A O 1
ATOM 2219 N N . GLY A 1 306 ? 12.907 5.767 -1.966 1.00 96.50 306 GLY A N 1
ATOM 2220 C CA . GLY A 1 306 ? 14.073 5.715 -1.092 1.00 96.50 306 GLY A CA 1
ATOM 2221 C C . GLY A 1 306 ? 14.299 4.363 -0.425 1.00 96.50 306 GLY A C 1
ATOM 2222 O O . GLY A 1 306 ? 14.246 3.304 -1.053 1.00 96.50 306 GLY A O 1
ATOM 2223 N N . ASP A 1 307 ? 14.585 4.421 0.870 1.00 95.31 307 ASP A N 1
ATOM 2224 C CA . ASP A 1 307 ? 14.869 3.242 1.678 1.00 95.31 307 ASP A CA 1
ATOM 2225 C C . ASP A 1 307 ? 13.679 2.282 1.790 1.00 95.31 307 ASP A C 1
ATOM 2227 O O . ASP A 1 307 ? 13.894 1.074 1.843 1.00 95.31 307 ASP A O 1
ATOM 2231 N N . LEU A 1 308 ? 12.443 2.792 1.782 1.00 96.19 308 LEU A N 1
ATOM 2232 C CA . LEU A 1 308 ? 11.237 1.971 1.913 1.00 96.19 308 LEU A CA 1
ATOM 2233 C C . LEU A 1 308 ? 11.090 1.024 0.718 1.00 96.19 308 LEU A C 1
ATOM 2235 O O . LEU A 1 308 ? 11.063 -0.195 0.890 1.00 96.19 308 LEU A O 1
ATOM 2239 N N . ALA A 1 309 ? 11.096 1.576 -0.498 1.00 97.50 309 ALA A N 1
ATOM 2240 C CA . ALA A 1 309 ? 10.971 0.787 -1.722 1.00 97.50 309 ALA A CA 1
ATOM 2241 C C . ALA A 1 309 ? 12.125 -0.213 -1.880 1.00 97.50 309 ALA A C 1
ATOM 2243 O O . ALA A 1 309 ? 11.909 -1.370 -2.242 1.00 97.50 309 ALA A O 1
ATOM 2244 N N . TYR A 1 310 ? 13.356 0.213 -1.575 1.00 97.19 310 TYR A N 1
ATOM 2245 C CA . TYR A 1 310 ? 14.525 -0.653 -1.693 1.00 97.19 310 TYR A CA 1
ATOM 2246 C C . TYR A 1 310 ? 14.520 -1.797 -0.672 1.00 97.19 310 TYR A C 1
ATOM 2248 O O . TYR A 1 310 ? 14.726 -2.947 -1.060 1.00 97.19 310 TYR A O 1
ATOM 2256 N N . GLN A 1 311 ? 14.291 -1.519 0.618 1.00 95.75 311 GLN A N 1
ATOM 2257 C CA . GLN A 1 311 ? 14.325 -2.564 1.648 1.00 95.75 311 GLN A CA 1
ATOM 2258 C C . GLN A 1 311 ? 13.164 -3.541 1.491 1.00 95.75 311 GLN A C 1
ATOM 2260 O O . GLN A 1 311 ? 13.392 -4.750 1.570 1.00 95.75 311 GLN A O 1
ATOM 2265 N N . TYR A 1 312 ? 11.957 -3.050 1.192 1.00 96.25 312 TYR A N 1
ATOM 2266 C CA . TYR A 1 312 ? 10.827 -3.934 0.937 1.00 96.25 312 TYR A CA 1
ATOM 2267 C C . TYR A 1 312 ? 11.045 -4.773 -0.321 1.00 96.25 312 TYR A C 1
ATOM 2269 O O . TYR A 1 312 ? 10.901 -5.992 -0.273 1.00 96.25 312 TYR A O 1
ATOM 2277 N N . GLY A 1 313 ? 11.480 -4.159 -1.424 1.00 97.19 313 GLY A N 1
ATOM 2278 C CA . GLY A 1 313 ? 11.732 -4.890 -2.662 1.00 97.19 313 GLY A CA 1
ATOM 2279 C C . GLY A 1 313 ? 12.863 -5.915 -2.544 1.00 97.19 31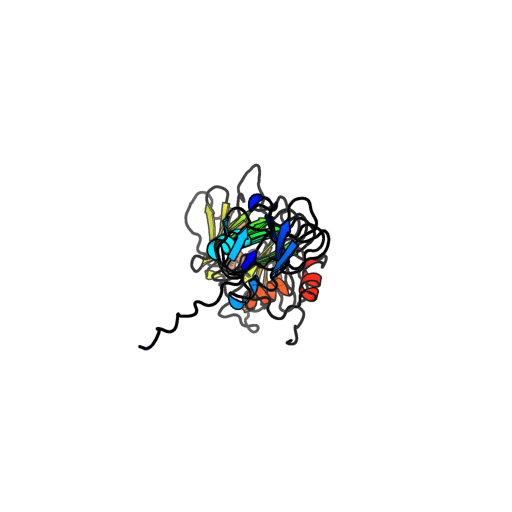3 GLY A C 1
ATOM 2280 O O . GLY A 1 313 ? 12.840 -6.948 -3.209 1.00 97.19 313 GLY A O 1
ATOM 2281 N N . LYS A 1 314 ? 13.847 -5.670 -1.674 1.00 95.44 314 LYS A N 1
ATOM 2282 C CA . LYS A 1 314 ? 14.967 -6.588 -1.451 1.00 95.44 314 LYS A CA 1
ATOM 2283 C C . LYS A 1 314 ? 14.640 -7.715 -0.471 1.00 95.44 314 LYS A C 1
ATOM 2285 O O . LYS A 1 314 ? 14.996 -8.862 -0.728 1.00 95.44 314 LYS A O 1
ATOM 2290 N N . ASN A 1 315 ? 14.032 -7.382 0.665 1.00 93.38 315 ASN A N 1
ATOM 2291 C CA . ASN A 1 315 ? 13.893 -8.299 1.799 1.00 93.38 315 ASN A CA 1
ATOM 2292 C C . ASN A 1 315 ? 12.463 -8.828 1.983 1.00 93.38 315 ASN A C 1
ATOM 2294 O O . ASN A 1 315 ? 12.259 -9.700 2.823 1.00 93.38 315 ASN A O 1
ATOM 2298 N N . GLY A 1 316 ? 11.478 -8.280 1.265 1.00 92.56 316 GLY A N 1
ATOM 2299 C CA . GLY A 1 316 ? 10.057 -8.546 1.506 1.00 92.56 316 GLY A CA 1
ATOM 2300 C C . GLY A 1 316 ? 9.546 -7.974 2.830 1.00 92.56 316 GLY A C 1
ATOM 2301 O O . GLY A 1 316 ? 8.524 -8.416 3.337 1.00 92.56 316 GLY A O 1
ATOM 2302 N N . SER A 1 317 ? 10.291 -7.054 3.450 1.00 89.81 317 SER A N 1
ATOM 2303 C CA . SER A 1 317 ? 9.961 -6.506 4.764 1.00 89.81 317 SER A CA 1
ATOM 2304 C C . SER A 1 317 ? 10.616 -5.147 4.981 1.00 89.81 317 SER A C 1
ATOM 2306 O O . SER A 1 317 ? 11.743 -4.906 4.542 1.00 89.81 317 SER A O 1
ATOM 2308 N N . LEU A 1 318 ? 9.920 -4.286 5.723 1.00 89.69 318 LEU A N 1
ATOM 2309 C CA . LEU A 1 318 ? 10.431 -3.011 6.228 1.00 89.69 318 LEU A CA 1
ATOM 2310 C C . LEU A 1 318 ? 11.085 -3.132 7.617 1.00 89.69 318 LEU A C 1
ATOM 2312 O O . LEU A 1 318 ? 11.437 -2.121 8.227 1.00 89.69 318 LEU A O 1
ATOM 2316 N N . ALA A 1 319 ? 11.265 -4.355 8.131 1.00 86.00 319 ALA A N 1
ATOM 2317 C CA . ALA A 1 319 ? 11.890 -4.591 9.427 1.00 86.00 319 ALA A CA 1
ATOM 2318 C C . ALA A 1 319 ? 13.252 -3.879 9.538 1.00 86.00 319 ALA A C 1
ATOM 2320 O O . ALA A 1 319 ? 14.134 -4.034 8.693 1.00 86.00 319 ALA A O 1
ATOM 2321 N N . GLY A 1 320 ? 13.425 -3.101 10.609 1.00 83.19 320 GLY A N 1
ATOM 2322 C CA . GLY A 1 320 ? 14.635 -2.312 10.863 1.00 83.19 320 GLY A CA 1
ATOM 2323 C C . GLY A 1 320 ? 14.567 -0.855 10.396 1.00 83.19 320 GLY A C 1
ATOM 2324 O O . GLY A 1 320 ? 15.425 -0.065 10.794 1.00 83.19 320 GLY A O 1
ATOM 2325 N N . ILE A 1 321 ? 13.543 -0.458 9.633 1.00 87.12 321 ILE A N 1
ATOM 2326 C CA . ILE A 1 321 ? 13.247 0.956 9.384 1.00 87.12 321 ILE A CA 1
ATOM 2327 C C . ILE A 1 321 ? 12.340 1.461 10.508 1.00 87.12 321 ILE A C 1
ATOM 2329 O O . ILE A 1 321 ? 11.195 1.044 10.647 1.00 87.12 321 ILE A O 1
ATOM 2333 N N . GLY A 1 322 ? 12.867 2.363 11.338 1.00 84.94 322 GLY A N 1
ATOM 2334 C CA . GLY A 1 322 ? 12.067 3.031 12.364 1.00 84.94 322 GLY A CA 1
ATOM 2335 C C . GLY A 1 322 ? 11.055 4.002 11.750 1.00 84.94 322 GLY A C 1
ATOM 2336 O O . GLY A 1 322 ? 11.304 4.584 10.697 1.00 84.94 322 GLY A O 1
ATOM 2337 N N . GLN A 1 323 ? 9.950 4.241 12.450 1.00 82.69 323 GLN A N 1
ATOM 2338 C CA . GLN A 1 323 ? 8.824 5.059 11.969 1.00 82.69 323 GLN A CA 1
ATOM 2339 C C . GLN A 1 323 ? 9.250 6.471 11.542 1.00 82.69 323 GLN A C 1
ATOM 2341 O O . GLN A 1 323 ? 8.904 6.932 10.461 1.00 82.69 323 GLN A O 1
ATOM 2346 N N . THR A 1 324 ? 10.096 7.135 12.337 1.00 85.25 324 THR A N 1
ATOM 2347 C CA . THR A 1 324 ? 10.651 8.451 11.979 1.00 85.25 324 THR A CA 1
ATOM 2348 C C . THR A 1 324 ? 11.465 8.403 10.687 1.00 85.25 324 THR A C 1
ATOM 2350 O O . THR A 1 324 ? 11.384 9.315 9.873 1.00 85.25 324 THR A O 1
ATOM 2353 N N . ALA A 1 325 ? 12.238 7.335 10.473 1.00 89.19 325 ALA A N 1
ATOM 2354 C CA . ALA A 1 325 ? 13.043 7.196 9.266 1.00 89.19 325 ALA A CA 1
ATOM 2355 C C . ALA A 1 325 ? 12.168 6.938 8.035 1.00 89.19 325 ALA A C 1
ATOM 2357 O O . ALA A 1 325 ? 12.471 7.472 6.972 1.00 89.19 325 ALA A O 1
ATOM 2358 N N . ALA A 1 326 ? 11.083 6.172 8.190 1.00 89.75 326 ALA A N 1
ATOM 2359 C CA . ALA A 1 326 ? 10.066 6.040 7.158 1.00 89.75 326 ALA A CA 1
ATOM 2360 C C . ALA A 1 326 ? 9.480 7.424 6.815 1.00 89.75 326 ALA A C 1
ATOM 2362 O O . ALA A 1 326 ? 9.520 7.798 5.647 1.00 89.75 326 ALA A O 1
ATOM 2363 N N . GLN A 1 327 ? 9.090 8.234 7.818 1.00 87.56 327 GLN A N 1
ATOM 2364 C CA . GLN A 1 327 ? 8.498 9.577 7.622 1.00 87.56 327 GLN A CA 1
ATOM 2365 C C . GLN A 1 327 ? 9.382 10.488 6.820 1.00 87.56 327 GLN A C 1
ATOM 2367 O O . GLN A 1 327 ? 8.935 11.144 5.881 1.00 87.56 327 GLN A O 1
ATOM 2372 N N . GLU A 1 328 ? 10.656 10.517 7.177 1.00 91.06 328 GLU A N 1
ATOM 2373 C CA . GLU A 1 328 ? 11.635 11.302 6.447 1.00 91.06 328 GLU A CA 1
ATOM 2374 C C . GLU A 1 328 ? 11.720 10.905 4.968 1.00 91.06 328 GLU A C 1
ATOM 2376 O O . GLU A 1 328 ? 12.060 11.752 4.143 1.00 91.06 328 GLU A O 1
ATOM 2381 N N . VAL A 1 329 ? 11.432 9.644 4.624 1.00 94.00 329 VAL A N 1
ATOM 2382 C CA . VAL A 1 329 ? 11.390 9.185 3.235 1.00 94.00 329 VAL A CA 1
ATOM 2383 C C . VAL A 1 329 ? 10.142 9.716 2.532 1.00 94.00 329 VAL A C 1
ATOM 2385 O O . VAL A 1 329 ? 10.319 10.353 1.497 1.00 94.00 329 VAL A O 1
ATOM 2388 N N . ILE A 1 330 ? 8.923 9.537 3.055 1.00 93.06 330 ILE A N 1
ATOM 2389 C CA . ILE A 1 330 ? 7.714 10.001 2.332 1.00 93.06 330 ILE A CA 1
ATOM 2390 C C . ILE A 1 330 ? 7.599 11.531 2.317 1.00 93.06 330 ILE A C 1
ATOM 2392 O O . ILE A 1 330 ? 7.279 12.107 1.281 1.00 93.06 330 ILE A O 1
ATOM 2396 N N . ASN A 1 331 ? 7.965 12.221 3.404 1.00 91.38 331 ASN A N 1
ATOM 2397 C CA . ASN A 1 331 ? 7.889 13.691 3.465 1.00 91.38 331 ASN A CA 1
ATOM 2398 C C . ASN A 1 331 ? 8.981 14.401 2.667 1.00 91.38 331 ASN A C 1
ATOM 2400 O O . ASN A 1 331 ? 8.985 15.633 2.558 1.00 91.38 331 ASN A O 1
ATOM 2404 N N . ALA A 1 332 ? 9.945 13.663 2.121 1.00 93.38 332 ALA A N 1
ATOM 2405 C CA . ALA A 1 332 ? 10.923 14.262 1.240 1.00 93.38 332 ALA A CA 1
ATOM 2406 C C . ALA A 1 332 ? 10.228 14.772 -0.026 1.00 93.38 332 ALA A C 1
ATOM 2408 O O . ALA A 1 332 ? 9.493 14.045 -0.685 1.00 93.38 332 ALA A O 1
ATOM 2409 N N . ALA A 1 333 ? 10.560 15.991 -0.449 1.00 92.62 333 ALA A N 1
ATOM 2410 C CA . ALA A 1 333 ? 10.021 16.573 -1.681 1.00 92.62 333 ALA A CA 1
ATOM 2411 C C . ALA A 1 333 ? 10.322 15.739 -2.946 1.00 92.62 333 ALA A C 1
ATOM 2413 O O . ALA A 1 333 ? 9.722 15.959 -3.992 1.00 92.62 333 ALA A O 1
ATOM 2414 N N . GLN A 1 334 ? 11.292 14.825 -2.867 1.00 93.69 334 GLN A N 1
ATOM 2415 C CA . GLN A 1 334 ? 11.656 13.898 -3.931 1.00 93.69 334 GLN A CA 1
ATOM 2416 C C . GLN A 1 334 ? 10.817 12.617 -3.950 1.00 93.69 334 GLN A C 1
ATOM 2418 O O . GLN A 1 334 ? 10.907 11.888 -4.931 1.00 93.69 334 GLN A O 1
ATOM 2423 N N . PHE A 1 335 ? 10.065 12.292 -2.897 1.00 95.38 335 PHE A N 1
ATOM 2424 C CA . PHE A 1 335 ? 9.362 11.013 -2.799 1.00 95.38 335 PHE A CA 1
ATOM 2425 C C . PHE A 1 335 ? 8.460 10.771 -4.019 1.00 95.38 335 PHE A C 1
ATOM 2427 O O . PHE A 1 335 ? 7.841 11.706 -4.530 1.00 95.38 335 PHE A O 1
ATOM 2434 N N . GLY A 1 336 ? 8.505 9.543 -4.548 1.00 91.06 336 GLY A N 1
ATOM 2435 C CA . GLY A 1 336 ? 7.801 9.093 -5.761 1.00 91.06 336 GLY A CA 1
ATOM 2436 C C . GLY A 1 336 ? 8.199 9.756 -7.088 1.00 91.06 336 GLY A C 1
ATOM 2437 O O . GLY A 1 336 ? 8.089 9.132 -8.139 1.00 91.06 336 GLY A O 1
ATOM 2438 N N . SER A 1 337 ? 8.726 10.981 -7.062 1.00 91.31 337 SER A N 1
ATOM 2439 C CA . SER A 1 337 ? 8.993 11.809 -8.246 1.00 91.31 337 SER A CA 1
ATOM 2440 C C . SER A 1 337 ? 10.470 11.861 -8.651 1.00 91.31 337 SER A C 1
ATOM 2442 O O . SER A 1 337 ? 10.798 12.086 -9.817 1.00 91.31 337 SER A O 1
ATOM 2444 N N . GLN A 1 338 ? 11.386 11.667 -7.700 1.00 94.81 338 GLN A N 1
ATOM 2445 C CA . GLN A 1 338 ? 12.833 11.663 -7.897 1.00 94.81 338 GLN A CA 1
ATOM 2446 C C . GLN A 1 338 ? 13.497 10.629 -6.984 1.00 94.81 338 GLN A C 1
ATOM 2448 O O . GLN A 1 338 ? 13.021 10.308 -5.899 1.00 94.81 338 GLN A O 1
ATOM 2453 N N . THR A 1 339 ? 14.650 10.100 -7.395 1.00 96.38 339 THR A N 1
ATOM 2454 C CA . THR A 1 339 ? 15.343 9.114 -6.560 1.00 96.38 339 THR A CA 1
ATOM 2455 C C . THR A 1 339 ? 15.910 9.762 -5.295 1.00 96.38 339 THR A C 1
ATOM 2457 O O . THR A 1 339 ? 16.618 10.769 -5.376 1.00 96.38 339 THR A O 1
ATOM 2460 N N . GLN A 1 340 ? 15.677 9.145 -4.143 1.00 97.38 340 GLN A N 1
ATOM 2461 C CA . GLN A 1 340 ? 16.215 9.539 -2.841 1.00 97.38 340 GLN A CA 1
ATOM 2462 C C . GLN A 1 340 ? 17.455 8.716 -2.502 1.00 97.38 340 GLN A C 1
ATOM 2464 O O . GLN A 1 340 ? 17.552 7.560 -2.903 1.00 97.38 340 GLN A O 1
ATOM 2469 N N . VAL A 1 341 ? 18.402 9.300 -1.762 1.00 96.06 341 VAL A N 1
ATOM 2470 C CA . VAL A 1 341 ? 19.619 8.601 -1.320 1.00 96.06 341 VAL A CA 1
ATOM 2471 C C . VAL A 1 341 ? 19.269 7.514 -0.312 1.00 96.06 341 VAL A C 1
ATOM 2473 O O . VAL A 1 341 ? 18.615 7.794 0.688 1.00 96.06 341 VAL A O 1
ATOM 2476 N N . LEU A 1 342 ? 19.755 6.301 -0.571 1.00 93.75 342 LEU A N 1
ATOM 2477 C CA . LEU A 1 342 ? 19.627 5.159 0.324 1.00 93.75 342 LEU A CA 1
ATOM 2478 C C . LEU A 1 342 ? 20.537 5.345 1.539 1.00 93.75 342 LEU A C 1
ATOM 2480 O O . LEU A 1 342 ? 21.739 5.613 1.401 1.00 93.75 342 LEU A O 1
ATOM 2484 N N . LYS A 1 343 ? 19.972 5.184 2.731 1.00 87.69 343 LYS A N 1
ATOM 2485 C CA . LYS A 1 343 ? 20.698 5.228 3.997 1.00 87.69 343 LYS A CA 1
ATOM 2486 C C . LYS A 1 343 ? 21.140 3.812 4.370 1.00 87.69 343 LY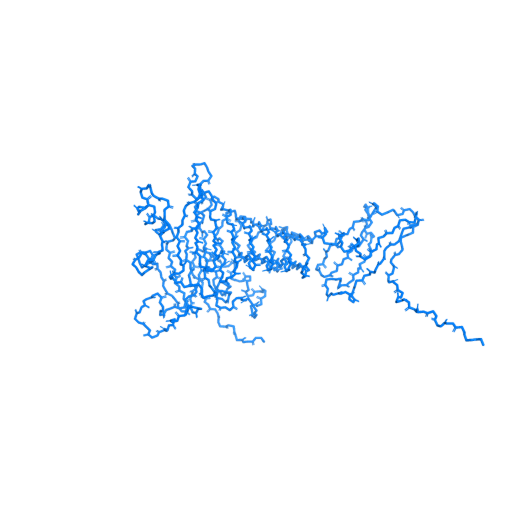S A C 1
ATOM 2488 O O . LYS A 1 343 ? 20.448 2.818 4.168 1.00 87.69 343 LYS A O 1
ATOM 2493 N N . THR A 1 344 ? 22.323 3.695 4.964 1.00 70.44 344 THR A N 1
ATOM 2494 C CA . THR A 1 344 ? 22.733 2.443 5.608 1.00 70.44 344 THR A CA 1
ATOM 2495 C C . THR A 1 344 ? 22.064 2.338 6.973 1.00 70.44 344 THR A C 1
ATOM 2497 O O . THR A 1 344 ? 22.473 3.033 7.905 1.00 70.44 344 THR A O 1
ATOM 2500 N N . PHE A 1 345 ? 21.080 1.451 7.113 1.00 62.25 345 PHE A N 1
ATOM 2501 C CA . PHE A 1 345 ? 20.557 1.059 8.421 1.00 62.25 345 PHE A CA 1
ATOM 2502 C C . PHE A 1 345 ? 21.574 0.124 9.080 1.00 62.25 345 PHE A C 1
ATOM 2504 O O . PHE A 1 345 ? 21.704 -1.044 8.719 1.00 62.25 345 PHE A O 1
ATOM 2511 N N . VAL A 1 346 ? 22.381 0.662 9.994 1.00 41.12 346 VAL A N 1
ATOM 2512 C CA . VAL A 1 346 ? 23.222 -0.167 10.864 1.00 41.12 346 VAL A CA 1
ATOM 2513 C C . VAL A 1 346 ? 22.286 -0.768 11.909 1.00 41.12 346 VAL A C 1
ATOM 2515 O O . VAL A 1 346 ? 21.573 -0.014 12.562 1.00 41.12 346 VAL A O 1
ATOM 2518 N N . GLY A 1 347 ? 22.260 -2.103 11.990 1.00 39.47 347 GLY A N 1
ATOM 2519 C CA . GLY A 1 347 ? 21.271 -2.890 12.731 1.00 39.47 347 GLY A CA 1
ATOM 2520 C C . GLY A 1 347 ? 20.866 -2.314 14.089 1.00 39.47 347 GLY A C 1
ATOM 2521 O O . GLY A 1 347 ? 21.725 -1.940 14.891 1.00 39.47 347 GLY A O 1
ATOM 2522 N N . LEU A 1 348 ? 19.550 -2.269 14.299 1.00 32.34 348 LEU A N 1
ATOM 2523 C CA . LEU A 1 348 ? 18.927 -2.159 15.615 1.00 32.34 348 LEU A CA 1
ATOM 2524 C C . LEU A 1 348 ? 19.060 -3.494 16.356 1.00 32.34 348 LEU A C 1
ATOM 2526 O O . LEU A 1 348 ? 18.866 -4.547 15.706 1.00 32.34 348 LEU A O 1
#

Foldseek 3Di:
DDDDPDPPPPPFAEAEDEPPQDPVQWAWADDAQKIWTDGHPDRDIDIQPRVLVDPVSDTQKYAYPVGDIDGNVNVLVRNLPHAHEADQEAAAHYARAQGEYEYEHHHYAVQHEQANHEDAYEAEYEDEEYEYAPAYEEYEYEYYQAEYEYHLHQYAYEYEYAHYLYEYEDEPNNAHYEYRAYQAQQYEYEYANAQELLQWWWFDDDQWIWTGSDPRDIYIHPRCNPDPGNRNRHQKYKYQLLNHPPQDLPDPQQSRNARMWMFGVVQLVVVVVVVCPDDRDIDSDPRRPSRVVRTDDGHNFWDQLAQQSNCCRRPVDPPLQDSVNSVCSRPPPCHSRHIDTHDDRPGD

Sequence (348 aa):
MILPQAMLTPSADTIRFGAGIAASDITLTRNGMDVALGINGTTDQVTIQSWGAGNDYRIERVEFADGAAWDAAQLQALVSAAPAIGTEGSDYLEGYAGENTTLQGLGGDDYLILIGGGGSDVLRDNSGGNLLDGGSGSDTMTGNAGNEFFLGGIGNDTITVDNGADVIVFNRNDGQDILNGGIGTDNTLSLGGGIQYSDLALSKSGNDLILEAGNGDQINLKNWYATTDNYKSVLNLQVVADAITGFDRALIDPLLSKSIQNFDFTAIVNVFDQAHGGSTNFMHWNATNSLLAAHLSASDSTALGGDLAYQYGKNGSLAGIGQTAAQEVINAAQFGSQTQVLKTFVGL

pLDDT: mean 86.54, std 14.14, range [32.34, 98.69]

Radius of gyration: 24.11 Å; chains: 1; bounding box: 63×58×83 Å

Secondary structure (DSSP, 8-state):
-PPP------PPPEEE--TT--GGGEEEEEETTEEEEEETTSS-EEEETTGGG-GGG--SEEE-TTS-EEEHHHHHHHHHHSPEE--SS--EEEPPTTS--EEE--SS---EEEEEEEES-EEE--SSS-EEEEEEE--EEE--SS--EEE--EE--EEE--SS--EEEE-TT-BEEEEE--S-S-EEEEE-TT--GGG-EEEEETTEEEEEEETTEEEEETTTT-SSS----EEEEEEEGGGSTT--TT-S-TTTSSSEEEEEHHHHHHHHHHHTSS----EE--THHHHHHTEEEEESSEETTHHHHHHHHHHSS-TT--HHHHHHHHTSTTTTTSPEEPP-----